Protein AF-A0A0L1LJY1-F1 (afdb_monomer_lite)

pLDDT: mean 81.83, std 19.92, range [27.83, 98.69]

Foldseek 3Di:
DDDDDDDDDDDDDDDDDPDDDDDDDDDDDDDDDDPDQDPDQDDPVQLVVLLVDPVSLVVLLVVLVVSLVVLVVSLVVLVVQLVVLVVQLVVLVVVLVVLVVVLVVLVVQLVVLVVQLVVLVVVLVVVVVVCVVCPVPPPLVVQCVVCVVVVPPVSVVVSVVVVVVNVVSVVSSVVSVVSSVVSVVVSVVSVVVSVVSVVSSVVSVVSSVVSVVSSVVSVVVSVVSVLVSLCSSCVSVVHHSVVSVVVVVVVVVVVVVVVVVVVVVVVVVVVVVVVVVVVVVVVVVVVVPDDDDDPPPDD

Radius of gyration: 39.42 Å; chains: 1; bounding box: 74×61×120 Å

Secondary structure (DSSP, 8-state):
-PPP-----------------------PPP---PPPP-S-PPPHHHHHHHTTSHHHHHHHHHHHHHHHHHHHHHHHHHHHHHHHHHHHHHHHHHHHHHHHHHHHHHHHHHHHHHHHHHHHHHHHHHHHHHHHHTTTTTHHHHHHHHHHHTT-HHHHHHHHHHHHHHHHHHHHHHHHHHHHHHHHHHHHHHHHHHHHHHHHHHHHHHHHHHHHHHHHHHHHHHHHHHHHHHHHHHHHHTS-HHHHHHHHHHHHHHHHHHHHHHHHHHHHHHHHHHHHHHHHHHHHHHHHTPPPP------

Sequence (299 aa):
MSPFVSKVRSPLAGGLLALILAGSAVLPPAMAGEPAPPSGYPSWEDVQQAKETEAGKATEIAKINELLTGLAAQAETLGGQAVTAAADYGVADAALQAVDARLLSLAAKTAAATADVDRHRKELGALAVQSYKTGGTNTGFFVALDALEHNNVQGLNVVRMVGDKTAALVERAASAAKVSESLREQEQAARTERERLTAEAATKLKSARDAQAGMARQIDDGQRHGTELTAQLASLKGTTAAVEGEYRQGVEAEAAYQAAQEAKRKAAEELARRQADDAARAAAAAAAARPAPVSYTHL

Structure (mmCIF, N/CA/C/O backbone):
data_AF-A0A0L1LJY1-F1
#
_entry.id   AF-A0A0L1LJY1-F1
#
loop_
_atom_site.group_PDB
_atom_site.id
_atom_site.type_symbol
_atom_site.label_atom_id
_atom_site.label_alt_id
_atom_site.label_comp_id
_atom_site.label_asym_id
_atom_site.label_entity_id
_atom_site.label_seq_id
_atom_site.pdbx_PDB_ins_code
_atom_site.Cartn_x
_atom_site.Cartn_y
_atom_site.Cartn_z
_atom_site.occupancy
_atom_site.B_iso_or_equiv
_atom_site.auth_seq_id
_atom_site.auth_comp_id
_atom_site.auth_asym_id
_atom_site.auth_atom_id
_atom_site.pdbx_PDB_model_num
ATOM 1 N N . MET A 1 1 ? -12.190 -19.626 -42.516 1.00 42.16 1 MET A N 1
ATOM 2 C CA . MET A 1 1 ? -11.101 -19.618 -41.517 1.00 42.16 1 MET A CA 1
ATOM 3 C C . MET A 1 1 ? -11.294 -18.374 -40.666 1.00 42.16 1 MET A C 1
ATOM 5 O O . MET A 1 1 ? -11.025 -17.279 -41.135 1.00 42.16 1 MET A O 1
ATOM 9 N N . SER A 1 2 ? -11.912 -18.535 -39.498 1.00 32.94 2 SER A N 1
ATOM 10 C CA . SER A 1 2 ? -12.356 -17.437 -38.626 1.00 32.94 2 SER A CA 1
ATOM 11 C C . SER A 1 2 ? -11.298 -17.142 -37.557 1.00 32.94 2 SER A C 1
ATOM 13 O O . SER A 1 2 ? -10.777 -18.103 -36.988 1.00 32.94 2 SER A O 1
ATOM 15 N N . PRO A 1 3 ? -10.987 -15.875 -37.227 1.00 49.19 3 PRO A N 1
ATOM 16 C CA . PRO A 1 3 ? -10.127 -15.571 -36.093 1.00 49.19 3 PRO A CA 1
ATOM 17 C C . PRO A 1 3 ? -10.937 -15.536 -34.788 1.00 49.19 3 PRO A C 1
ATOM 19 O O . PRO A 1 3 ? -11.929 -14.818 -34.656 1.00 49.19 3 PRO A O 1
ATOM 22 N N . PHE A 1 4 ? -10.495 -16.342 -33.824 1.00 36.41 4 PHE A N 1
ATOM 23 C CA . PHE A 1 4 ? -10.988 -16.390 -32.450 1.00 36.41 4 PHE A CA 1
ATOM 24 C C . PHE A 1 4 ? -10.599 -15.108 -31.696 1.00 36.41 4 PHE A C 1
ATOM 26 O O . PHE A 1 4 ? -9.422 -14.815 -31.499 1.00 36.41 4 PHE A O 1
ATOM 33 N N . VAL A 1 5 ? -11.604 -14.364 -31.239 1.00 36.66 5 VAL A N 1
ATOM 34 C CA . VAL A 1 5 ? -11.476 -13.287 -30.253 1.00 36.66 5 VAL A CA 1
ATOM 35 C C . VAL A 1 5 ? -11.494 -13.924 -28.863 1.00 36.66 5 VAL A C 1
ATOM 37 O O . VAL A 1 5 ? -12.524 -14.455 -28.451 1.00 36.66 5 VAL A O 1
ATOM 40 N N . SER A 1 6 ? -10.386 -13.860 -28.124 1.00 34.25 6 SER A N 1
ATOM 41 C CA . SER A 1 6 ? -10.363 -14.276 -26.717 1.00 34.25 6 SER A CA 1
ATOM 42 C C . SER A 1 6 ? -10.691 -13.076 -25.824 1.00 34.25 6 SER A C 1
ATOM 44 O O . SER A 1 6 ? -9.843 -12.232 -25.543 1.00 34.25 6 SER A O 1
ATOM 46 N N . LYS A 1 7 ? -11.964 -12.963 -25.425 1.00 34.16 7 LYS A N 1
ATOM 47 C CA . LYS A 1 7 ? -12.422 -12.073 -24.348 1.00 34.16 7 LYS A CA 1
ATOM 48 C C . LYS A 1 7 ? -12.252 -12.814 -23.023 1.00 34.16 7 LYS A C 1
ATOM 50 O O . LYS A 1 7 ? -13.038 -13.711 -22.735 1.00 34.16 7 LYS A O 1
ATOM 55 N N . VAL A 1 8 ? -11.293 -12.411 -22.194 1.00 39.12 8 VAL A N 1
ATOM 56 C CA . VAL A 1 8 ? -11.267 -12.835 -20.787 1.00 39.12 8 VAL A CA 1
ATOM 57 C C . VAL A 1 8 ? -12.156 -11.874 -20.001 1.00 39.12 8 VAL A C 1
ATOM 59 O O . VAL A 1 8 ? -11.810 -10.719 -19.772 1.00 39.12 8 VAL A O 1
ATOM 62 N N . ARG A 1 9 ? -13.351 -12.349 -19.646 1.00 33.44 9 ARG A N 1
ATOM 63 C CA . ARG A 1 9 ? -14.206 -11.765 -18.610 1.00 33.44 9 ARG A CA 1
ATOM 64 C C . ARG A 1 9 ? -14.006 -12.599 -17.349 1.00 33.44 9 ARG A C 1
ATOM 66 O O . ARG A 1 9 ? -14.362 -13.772 -17.369 1.00 33.44 9 ARG A O 1
ATOM 73 N N . SER A 1 10 ? -13.503 -12.002 -16.274 1.00 29.41 10 SER A N 1
ATOM 74 C CA . SER A 1 10 ? -13.542 -12.618 -14.942 1.00 29.41 10 SER A CA 1
ATOM 75 C C . SER A 1 10 ? -14.590 -11.904 -14.085 1.00 29.41 10 SER A C 1
ATOM 77 O O . SER A 1 10 ? -14.472 -10.693 -13.891 1.00 29.41 10 SER A O 1
ATOM 79 N N . PRO A 1 11 ? -15.633 -12.604 -13.605 1.00 35.00 11 PRO A N 1
ATOM 80 C CA . PRO A 1 11 ? -16.589 -12.072 -12.644 1.00 35.00 11 PRO A CA 1
ATOM 81 C C . PRO A 1 11 ? -16.176 -12.381 -11.191 1.00 35.00 11 PRO A C 1
ATOM 83 O O . PRO A 1 11 ? -15.603 -13.430 -10.930 1.00 35.00 11 PRO A O 1
ATOM 86 N N . LEU A 1 12 ? -16.557 -11.471 -10.284 1.00 33.75 12 LEU A N 1
ATOM 87 C CA . LEU A 1 12 ? -16.975 -11.680 -8.883 1.00 33.75 12 LEU A CA 1
ATOM 88 C C . LEU A 1 12 ? -16.077 -12.500 -7.933 1.00 33.75 12 LEU A C 1
ATOM 90 O O . LEU A 1 12 ? -15.955 -13.707 -8.081 1.00 33.75 12 LEU A O 1
ATOM 94 N N . ALA A 1 13 ? -15.649 -11.871 -6.832 1.00 30.38 13 ALA A N 1
ATOM 95 C CA . ALA A 1 13 ? -15.942 -12.327 -5.463 1.00 30.38 13 ALA A CA 1
ATOM 96 C C . ALA A 1 13 ? -15.302 -11.370 -4.444 1.00 30.38 13 ALA A C 1
ATOM 98 O O . ALA A 1 13 ? -14.091 -11.158 -4.451 1.00 30.38 13 ALA A O 1
ATOM 99 N N . GLY A 1 14 ? -16.127 -10.806 -3.559 1.00 38.81 14 GLY A N 1
ATOM 100 C CA . GLY A 1 14 ? -15.656 -10.209 -2.315 1.00 38.81 14 GLY A CA 1
ATOM 101 C C . GLY A 1 14 ? -15.037 -11.299 -1.445 1.00 38.81 14 GLY A C 1
ATOM 102 O O . GLY A 1 14 ? -15.673 -12.317 -1.182 1.00 38.81 14 GLY A O 1
ATOM 103 N N . GLY A 1 15 ? -13.788 -11.097 -1.040 1.00 27.83 15 GLY A N 1
ATOM 104 C CA . GLY A 1 15 ? -13.062 -11.995 -0.154 1.00 27.83 15 GLY A CA 1
ATOM 105 C C . GLY A 1 15 ? -12.670 -11.252 1.112 1.00 27.83 15 GLY A C 1
ATOM 106 O O . GLY A 1 15 ? -11.820 -10.368 1.068 1.00 27.83 15 GLY A O 1
ATOM 107 N N . LEU A 1 16 ? -13.298 -11.626 2.228 1.00 35.72 16 LEU A N 1
ATOM 108 C CA . LEU A 1 16 ? -12.779 -11.414 3.577 1.00 35.72 16 LEU A CA 1
ATOM 109 C C . LEU A 1 16 ? -11.334 -11.925 3.628 1.00 35.72 16 LEU A C 1
ATOM 111 O O . LEU A 1 16 ? -11.098 -13.125 3.486 1.00 35.72 16 LEU A O 1
ATOM 115 N N . LEU A 1 17 ? -10.369 -11.025 3.816 1.00 31.95 17 LEU A N 1
ATOM 116 C CA . LEU A 1 17 ? -8.975 -11.409 3.999 1.00 31.95 17 LEU A CA 1
ATOM 117 C C . LEU A 1 17 ? -8.762 -11.823 5.462 1.00 31.95 17 LEU A C 1
ATOM 119 O O . LEU A 1 17 ? -8.486 -11.000 6.332 1.00 31.95 17 LEU A O 1
ATOM 123 N N . ALA A 1 18 ? -8.908 -13.119 5.730 1.00 36.25 18 ALA A N 1
ATOM 124 C CA . ALA A 1 18 ? -8.371 -13.746 6.931 1.00 36.25 18 ALA A CA 1
ATOM 125 C C . ALA A 1 18 ? -6.854 -13.920 6.747 1.00 36.25 18 ALA A C 1
ATOM 127 O O . ALA A 1 18 ? -6.405 -14.778 5.987 1.00 36.25 18 ALA A O 1
ATOM 128 N N . LEU A 1 19 ? -6.057 -13.082 7.412 1.00 32.97 19 LEU A N 1
ATOM 129 C CA . LEU A 1 19 ? -4.599 -13.208 7.442 1.00 32.97 19 LEU A CA 1
ATOM 130 C C . LEU A 1 19 ? -4.190 -14.152 8.577 1.00 32.97 19 LEU A C 1
ATOM 132 O O . LEU A 1 19 ? -4.311 -13.833 9.758 1.00 32.97 19 LEU A O 1
ATOM 136 N N . ILE A 1 20 ? -3.723 -15.335 8.177 1.00 34.34 20 ILE A N 1
ATOM 137 C CA . ILE A 1 20 ? -3.151 -16.368 9.042 1.00 34.34 20 ILE A CA 1
ATOM 138 C C . ILE A 1 20 ? -1.794 -15.891 9.579 1.00 34.34 20 ILE A C 1
ATOM 140 O O 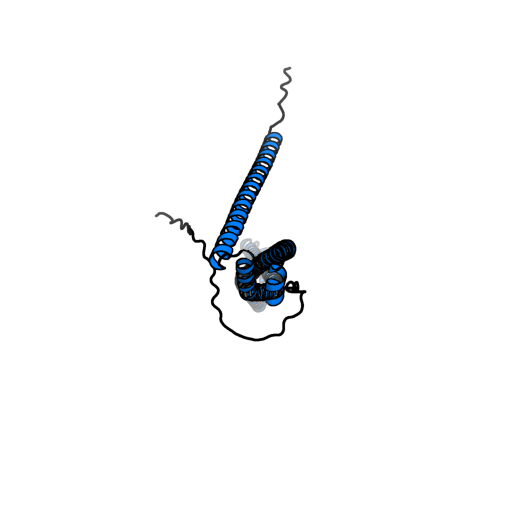. ILE A 1 20 ? -0.933 -15.421 8.836 1.00 34.34 20 ILE A O 1
ATOM 144 N N . LEU A 1 21 ? -1.638 -16.038 10.893 1.00 36.44 21 LEU A N 1
ATOM 145 C CA . LEU A 1 21 ? -0.478 -15.691 11.708 1.00 36.44 21 LEU A CA 1
ATOM 146 C C . LEU A 1 21 ? 0.704 -16.647 11.449 1.00 36.44 21 LEU A C 1
ATOM 148 O O . LEU A 1 21 ? 0.545 -17.861 11.564 1.00 36.44 21 LEU A O 1
ATOM 152 N N . ALA A 1 22 ? 1.906 -16.115 11.214 1.00 29.66 22 ALA A N 1
ATOM 153 C CA . ALA A 1 22 ? 3.158 -16.836 11.456 1.00 29.66 22 ALA A CA 1
ATOM 154 C C . ALA A 1 22 ? 4.312 -15.856 11.727 1.00 29.66 22 ALA A C 1
ATOM 156 O O . ALA A 1 22 ? 4.623 -15.013 10.889 1.00 29.66 22 ALA A O 1
ATOM 157 N N . GLY A 1 23 ? 4.974 -16.014 12.879 1.00 29.95 23 GLY A N 1
ATOM 158 C CA . GLY A 1 23 ? 6.307 -15.459 13.138 1.00 29.95 23 GLY A CA 1
ATOM 159 C C . GLY A 1 23 ? 6.375 -14.406 14.241 1.00 29.95 23 GLY A C 1
ATOM 160 O O . GLY A 1 23 ? 6.377 -13.208 13.974 1.00 29.95 23 GLY A O 1
ATOM 161 N N . SER A 1 24 ? 6.502 -14.866 15.485 1.00 38.69 24 SER A N 1
ATOM 162 C CA . SER A 1 24 ? 6.840 -14.052 16.651 1.00 38.69 24 SER A CA 1
ATOM 163 C C . SER A 1 24 ? 8.293 -13.573 16.568 1.00 38.69 24 SER A C 1
ATOM 165 O O . SER A 1 24 ? 9.220 -14.371 16.687 1.00 38.69 24 SER A O 1
ATOM 167 N N . ALA A 1 25 ? 8.498 -12.266 16.424 1.00 31.09 25 ALA A N 1
ATOM 168 C CA . ALA A 1 25 ? 9.748 -11.606 16.782 1.00 31.09 25 ALA A CA 1
ATOM 169 C C . ALA A 1 25 ? 9.399 -10.346 17.577 1.00 31.09 25 ALA A C 1
ATOM 171 O O . ALA A 1 25 ? 8.814 -9.400 17.053 1.00 31.09 25 ALA A O 1
ATOM 172 N N . VAL A 1 26 ? 9.706 -10.381 18.873 1.00 43.50 26 VAL A N 1
ATOM 173 C CA . VAL A 1 26 ? 9.503 -9.269 19.801 1.00 43.50 26 VAL A CA 1
ATOM 174 C C . VAL A 1 26 ? 10.535 -8.191 19.471 1.00 43.50 26 VAL A C 1
ATOM 176 O O . VAL A 1 26 ? 11.723 -8.365 19.728 1.00 43.50 26 VAL A O 1
ATOM 179 N N . LEU A 1 27 ? 10.084 -7.086 18.881 1.00 36.16 27 LEU A N 1
ATOM 180 C CA . LEU A 1 27 ? 10.848 -5.846 18.738 1.00 36.16 27 LEU A CA 1
ATOM 181 C C . LEU A 1 27 ? 10.137 -4.749 19.548 1.00 36.16 27 LEU A C 1
ATOM 183 O O . LEU A 1 27 ? 8.904 -4.717 19.558 1.00 36.16 27 LEU A O 1
ATOM 187 N N . PRO A 1 28 ? 10.876 -3.869 20.247 1.00 36.12 28 PRO A N 1
ATOM 188 C CA . PRO A 1 28 ? 10.272 -2.840 21.088 1.00 36.12 28 PRO A CA 1
ATOM 189 C C . PRO A 1 28 ? 9.534 -1.791 20.231 1.00 36.12 28 PRO A C 1
ATOM 191 O O . PRO A 1 28 ? 10.045 -1.408 19.174 1.00 36.12 28 PRO A O 1
ATOM 194 N N . PRO A 1 29 ? 8.349 -1.308 20.653 1.00 43.50 29 PRO A N 1
ATOM 195 C CA . PRO A 1 29 ? 7.596 -0.320 19.890 1.00 43.50 29 PRO A CA 1
ATOM 196 C C . PRO A 1 29 ? 8.300 1.043 19.899 1.00 43.50 29 PRO A C 1
ATOM 198 O O . PRO A 1 29 ? 8.595 1.612 20.950 1.00 43.50 29 PRO A O 1
ATOM 201 N N . ALA A 1 30 ? 8.549 1.572 18.699 1.00 37.06 30 ALA A N 1
ATOM 202 C CA . ALA A 1 30 ? 8.895 2.970 18.493 1.00 37.06 30 ALA A CA 1
ATOM 203 C C . ALA A 1 30 ? 7.642 3.824 18.726 1.00 37.06 30 ALA A C 1
ATOM 205 O O . ALA A 1 30 ? 6.597 3.591 18.123 1.00 37.06 30 ALA A O 1
ATOM 206 N N . MET A 1 31 ? 7.779 4.788 19.628 1.00 39.38 31 MET A N 1
ATOM 207 C CA . MET A 1 31 ? 6.735 5.677 20.118 1.00 39.38 31 MET A CA 1
ATOM 208 C C . MET A 1 31 ? 6.167 6.554 18.989 1.00 39.38 31 MET A C 1
ATOM 210 O O . MET A 1 31 ? 6.803 7.511 18.552 1.00 39.38 31 MET A O 1
ATOM 214 N N . ALA A 1 32 ? 4.947 6.255 18.556 1.00 41.00 32 ALA A N 1
ATOM 215 C CA . ALA A 1 32 ? 3.983 7.253 18.112 1.00 41.00 32 ALA A CA 1
ATOM 216 C C . ALA A 1 32 ? 2.890 7.242 19.183 1.00 41.00 32 ALA A C 1
ATOM 218 O O . ALA A 1 32 ? 2.469 6.157 19.570 1.00 41.00 32 ALA A O 1
ATOM 219 N N . GLY A 1 33 ? 2.527 8.409 19.723 1.00 43.12 33 GLY A N 1
ATOM 220 C CA . GLY A 1 33 ? 1.677 8.525 20.910 1.00 43.12 33 GLY A CA 1
ATOM 221 C C . GLY A 1 33 ? 0.403 7.688 20.807 1.00 43.12 33 GLY A C 1
ATOM 222 O O . GLY A 1 33 ? -0.555 8.106 20.162 1.00 43.12 33 GLY A O 1
ATOM 223 N N . GLU A 1 34 ? 0.414 6.519 21.452 1.00 39.25 34 GLU A N 1
ATOM 224 C CA . GLU A 1 34 ? -0.787 5.759 21.778 1.00 39.25 34 GLU A CA 1
ATOM 225 C C . GLU A 1 34 ? -1.661 6.698 22.623 1.00 39.25 34 GLU A C 1
ATOM 227 O O . GLU A 1 34 ? -1.172 7.235 23.627 1.00 39.25 34 GLU A O 1
ATOM 232 N N . PRO A 1 35 ? -2.922 6.968 22.241 1.00 41.44 35 PRO A N 1
ATOM 233 C CA . PRO A 1 35 ? -3.852 7.554 23.189 1.00 41.44 35 PRO A CA 1
ATOM 234 C C . PRO A 1 35 ? -3.900 6.604 24.387 1.00 41.44 35 PRO A C 1
ATOM 236 O O . PRO A 1 35 ? -4.213 5.425 24.238 1.00 41.44 35 PRO A O 1
ATOM 239 N N . ALA A 1 36 ? -3.488 7.096 25.556 1.00 41.16 36 ALA A N 1
ATOM 240 C CA . ALA A 1 36 ? -3.461 6.285 26.762 1.00 41.16 36 ALA A CA 1
ATOM 241 C C . ALA A 1 36 ? -4.872 5.726 27.032 1.00 41.16 36 ALA A C 1
ATOM 243 O O . ALA A 1 36 ? -5.850 6.459 26.831 1.00 41.16 36 ALA A O 1
ATOM 244 N N . PRO A 1 37 ? -5.003 4.464 27.487 1.00 46.00 37 PRO A N 1
ATOM 245 C CA . PRO A 1 37 ? -6.295 3.934 27.901 1.00 46.00 37 PRO A CA 1
ATOM 246 C C . PRO A 1 37 ? -6.913 4.882 28.940 1.00 46.00 37 PRO A C 1
ATOM 248 O O . PRO A 1 37 ? -6.167 5.476 29.728 1.00 46.00 37 PRO A O 1
ATOM 251 N N . PRO A 1 38 ? -8.246 5.060 28.954 1.00 50.38 38 PRO A N 1
ATOM 252 C CA . PRO A 1 38 ? -8.883 5.945 29.917 1.00 50.38 38 PRO A CA 1
ATOM 253 C C . PRO A 1 38 ? -8.532 5.457 31.326 1.00 50.38 38 PRO A C 1
ATOM 255 O O . PRO A 1 38 ? -8.903 4.361 31.738 1.00 50.38 38 PRO A O 1
ATOM 258 N N . SER A 1 39 ? -7.745 6.242 32.057 1.00 58.88 39 SER A N 1
ATOM 259 C CA . SER A 1 39 ? -7.503 6.005 33.473 1.00 58.88 39 SER A CA 1
ATOM 260 C C . SER A 1 39 ? -8.770 6.374 34.251 1.00 58.88 39 SER A C 1
ATOM 262 O O . SER A 1 39 ? -9.484 7.305 33.886 1.00 58.88 39 SER A O 1
ATOM 264 N N . GLY A 1 40 ? -9.079 5.625 35.315 1.00 72.69 40 GLY A N 1
ATOM 265 C CA . GLY A 1 40 ? -10.258 5.891 36.151 1.00 72.69 40 GLY A CA 1
ATOM 266 C C . GLY A 1 40 ? -11.421 4.905 36.014 1.00 72.69 40 GLY A C 1
ATOM 267 O O . GLY A 1 40 ? -12.544 5.266 36.375 1.00 72.69 40 GLY A O 1
ATOM 268 N N . TYR A 1 41 ? -11.173 3.675 35.546 1.00 83.88 41 TYR A N 1
ATOM 269 C CA . TYR A 1 41 ? -12.137 2.579 35.681 1.00 83.88 41 TYR A CA 1
ATOM 270 C C . TYR A 1 41 ? -12.563 2.418 37.148 1.00 83.88 41 TYR A C 1
ATOM 272 O O . TYR A 1 41 ? -11.688 2.354 38.015 1.00 83.88 41 TYR A O 1
ATOM 280 N N . PRO A 1 42 ? -13.871 2.372 37.440 1.00 87.88 42 PRO A N 1
ATOM 281 C CA . PRO A 1 42 ? -14.340 2.133 38.794 1.00 87.88 42 PRO A CA 1
ATOM 282 C C . PRO A 1 42 ? -14.001 0.720 39.263 1.00 87.88 42 PRO A C 1
ATOM 284 O O . PRO A 1 42 ? -14.061 -0.258 38.510 1.00 87.88 42 PRO A O 1
ATOM 287 N N . SER A 1 43 ? -13.632 0.627 40.535 1.00 91.62 43 SER A N 1
ATOM 288 C CA . SER A 1 43 ? -13.494 -0.639 41.238 1.00 91.62 43 SER A CA 1
ATOM 289 C C . SER A 1 43 ? -14.861 -1.162 41.686 1.00 91.62 43 SER A C 1
ATOM 291 O O . SER A 1 43 ? -15.847 -0.427 41.755 1.00 91.62 43 SER A O 1
ATOM 293 N N . TRP A 1 44 ? -14.923 -2.439 42.066 1.00 90.94 44 TRP A N 1
ATOM 294 C CA . TRP A 1 44 ? -16.126 -2.992 42.695 1.00 90.94 44 TRP A CA 1
ATOM 295 C C . TRP A 1 44 ? -16.506 -2.274 43.991 1.00 90.94 44 TRP A C 1
ATOM 297 O O . TRP A 1 44 ? -17.689 -2.193 44.308 1.00 90.94 44 TRP A O 1
ATOM 307 N N . GLU A 1 45 ? -15.532 -1.746 44.731 1.00 90.75 45 GLU A N 1
ATOM 308 C CA . GLU A 1 45 ? -15.803 -0.979 45.945 1.00 90.75 45 GLU A CA 1
ATOM 309 C C . GLU A 1 45 ? -16.464 0.364 45.612 1.00 90.75 45 GLU A C 1
ATOM 311 O O . GLU A 1 45 ? -17.494 0.685 46.205 1.00 90.75 45 GLU A O 1
ATOM 316 N N . ASP A 1 46 ? -15.983 1.062 44.576 1.00 88.31 46 ASP A N 1
ATOM 317 C CA . ASP A 1 46 ? -16.616 2.290 44.068 1.00 88.31 46 ASP A CA 1
ATOM 318 C C . ASP A 1 46 ? -18.065 2.026 43.629 1.00 88.31 46 ASP A C 1
ATOM 320 O O . ASP A 1 46 ? -18.979 2.772 43.979 1.00 88.31 46 ASP A O 1
ATOM 324 N N . VAL A 1 47 ? -18.301 0.918 42.917 1.00 92.88 47 VAL A N 1
ATOM 325 C CA . VAL A 1 47 ? -19.640 0.507 42.464 1.00 92.88 47 VAL A CA 1
ATOM 326 C C . VAL A 1 47 ? -20.572 0.241 43.644 1.00 92.88 47 VAL A C 1
ATOM 328 O O . VAL A 1 47 ? -21.736 0.643 43.624 1.00 92.88 47 VAL A O 1
ATOM 331 N N . GLN A 1 48 ? -20.086 -0.436 44.681 1.00 90.75 48 GLN A N 1
ATOM 332 C CA . GLN A 1 48 ? -20.892 -0.744 45.859 1.00 90.75 48 GLN A CA 1
ATOM 333 C C . GLN A 1 48 ? -21.193 0.510 46.683 1.00 90.75 48 GLN A C 1
ATOM 335 O O . GLN A 1 48 ? -22.338 0.679 47.098 1.00 90.75 48 GLN A O 1
ATOM 340 N N . GLN A 1 49 ? -20.225 1.414 46.838 1.00 91.06 49 GLN A N 1
ATOM 341 C CA . GLN A 1 49 ? -20.434 2.702 47.497 1.00 91.06 49 GLN A CA 1
ATOM 342 C C . GLN A 1 49 ? -21.418 3.584 46.713 1.00 91.06 49 GLN A C 1
ATOM 344 O O . GLN A 1 49 ? -22.325 4.185 47.288 1.00 91.06 49 GLN A O 1
ATOM 349 N N . ALA A 1 50 ? -21.307 3.620 45.383 1.00 91.62 50 ALA A N 1
ATOM 350 C CA . ALA A 1 50 ? -22.225 4.367 44.530 1.00 91.62 50 ALA A CA 1
ATOM 351 C C . ALA A 1 50 ? -23.680 3.891 44.684 1.00 91.62 50 ALA A C 1
ATOM 353 O O . ALA A 1 50 ? -24.599 4.710 44.644 1.00 91.62 50 ALA A O 1
ATOM 354 N N . LYS A 1 51 ? -23.908 2.591 44.923 1.00 91.56 51 LYS A N 1
ATOM 355 C CA . LYS A 1 51 ? -25.251 2.011 45.127 1.00 91.56 51 LYS A CA 1
ATOM 356 C C . LYS A 1 51 ? -25.947 2.472 46.403 1.00 91.56 51 LYS A C 1
ATOM 358 O O . LYS A 1 51 ? -27.164 2.318 46.490 1.00 91.56 51 LYS A O 1
ATOM 363 N N . GLU A 1 52 ? -25.227 3.036 47.369 1.00 93.94 52 GLU A N 1
ATOM 364 C CA . GLU A 1 52 ? -25.815 3.499 48.632 1.00 93.94 52 GLU A CA 1
ATOM 365 C C . GLU A 1 52 ? -26.737 4.714 48.449 1.00 93.94 52 GLU A C 1
ATOM 367 O O . GLU A 1 52 ? -27.579 4.990 49.304 1.00 93.94 52 GLU A O 1
ATOM 372 N N . THR A 1 53 ? -26.616 5.438 47.329 1.00 94.38 53 THR A N 1
ATOM 373 C CA . THR A 1 53 ? -27.447 6.611 47.034 1.00 94.38 53 THR A CA 1
ATOM 374 C C . THR A 1 53 ? -27.921 6.620 45.583 1.00 94.38 53 THR A C 1
ATOM 376 O O . THR A 1 53 ? -27.203 6.222 44.669 1.00 94.38 53 THR A O 1
ATOM 379 N N . GLU A 1 54 ? -29.123 7.144 45.335 1.00 93.06 54 GLU A N 1
ATOM 380 C CA . GLU A 1 54 ? -29.644 7.287 43.965 1.00 93.06 54 GLU A CA 1
ATOM 381 C C . GLU A 1 54 ? -28.756 8.195 43.096 1.00 93.06 54 GLU A C 1
ATOM 383 O O . GLU A 1 54 ? -28.509 7.894 41.929 1.00 93.06 54 GLU A O 1
ATOM 388 N N . ALA A 1 55 ? -28.221 9.277 43.675 1.00 94.12 55 ALA A N 1
ATOM 389 C CA . ALA A 1 55 ? -27.332 10.202 42.974 1.00 94.12 55 ALA A CA 1
ATOM 390 C C . ALA A 1 55 ? -25.967 9.570 42.640 1.00 94.12 55 ALA A C 1
ATOM 392 O O . ALA A 1 55 ? -25.471 9.743 41.523 1.00 94.12 55 ALA A O 1
ATOM 393 N N . GLY A 1 56 ? -25.378 8.808 43.571 1.00 92.00 56 GLY A N 1
ATOM 394 C CA . GLY A 1 56 ? -24.130 8.076 43.344 1.00 92.00 56 GLY A CA 1
ATOM 395 C C . GLY A 1 56 ? -24.294 7.025 42.250 1.00 92.00 56 GLY A C 1
ATOM 396 O O . GLY A 1 56 ? -23.533 7.012 41.287 1.00 92.00 56 GLY A O 1
ATOM 397 N N . LYS A 1 57 ? -25.367 6.230 42.326 1.00 95.12 57 LYS A N 1
ATOM 398 C CA . LYS A 1 57 ? -25.712 5.213 41.328 1.00 95.12 57 LYS A CA 1
ATOM 399 C C . LYS A 1 57 ? -25.862 5.817 39.931 1.00 95.12 57 LYS A C 1
ATOM 401 O O . LYS A 1 57 ? -25.299 5.291 38.977 1.00 95.12 57 LYS A O 1
ATOM 406 N N . ALA A 1 58 ? -26.590 6.929 39.802 1.00 93.62 58 ALA A N 1
ATOM 407 C CA . ALA A 1 58 ? -26.755 7.621 38.524 1.00 93.62 58 ALA A CA 1
ATOM 408 C C . ALA A 1 58 ? -25.418 8.142 37.962 1.00 93.62 58 ALA A C 1
ATOM 410 O O . ALA A 1 58 ? -25.163 8.011 36.764 1.00 93.62 58 ALA A O 1
ATOM 411 N N . THR A 1 59 ? -24.558 8.684 38.829 1.00 93.38 59 THR A N 1
ATOM 412 C CA . THR A 1 59 ? -23.226 9.184 38.456 1.00 93.38 59 THR A CA 1
ATOM 413 C C . THR A 1 59 ? -22.330 8.055 37.947 1.00 93.38 59 THR A C 1
ATOM 415 O O . THR A 1 59 ? -21.722 8.179 36.885 1.00 93.38 59 THR A O 1
ATOM 418 N N . GLU A 1 60 ? -22.300 6.925 38.653 1.00 92.25 60 GLU A N 1
ATOM 419 C CA . GLU A 1 60 ? -21.456 5.786 38.286 1.00 92.25 60 GLU A CA 1
ATOM 420 C C . GLU A 1 60 ? -21.935 5.108 36.995 1.00 92.25 60 GLU A C 1
ATOM 422 O O . GLU A 1 60 ? -21.135 4.779 36.122 1.00 92.25 60 GLU A O 1
ATOM 427 N N . ILE A 1 61 ? -23.256 4.989 36.802 1.00 94.75 61 ILE A N 1
ATOM 428 C CA . ILE A 1 61 ? -23.841 4.512 35.538 1.00 94.75 61 ILE A CA 1
ATOM 429 C C . ILE A 1 61 ? -23.411 5.402 34.365 1.00 94.75 61 ILE A C 1
ATOM 431 O O . ILE A 1 61 ? -23.051 4.885 33.305 1.00 94.75 61 ILE A O 1
ATOM 435 N N . ALA A 1 62 ? -23.458 6.729 34.526 1.00 93.50 62 ALA A N 1
ATOM 436 C CA . ALA A 1 62 ? -23.052 7.661 33.476 1.00 93.50 62 ALA A CA 1
ATOM 437 C C . ALA A 1 62 ? -21.567 7.486 33.122 1.00 93.50 62 ALA A C 1
ATOM 439 O O . ALA A 1 62 ? -21.234 7.334 31.946 1.00 93.50 62 ALA A O 1
ATOM 440 N N . LYS A 1 63 ? -20.704 7.405 34.140 1.00 93.12 63 LYS A N 1
ATOM 441 C CA . LYS A 1 63 ? -19.262 7.189 33.980 1.00 93.12 63 LYS A CA 1
ATOM 442 C C . LYS A 1 63 ? -18.945 5.870 33.270 1.00 93.12 63 LYS A C 1
ATOM 444 O O . LYS A 1 63 ? -18.155 5.851 32.331 1.00 93.12 63 LYS A O 1
ATOM 449 N N . ILE A 1 64 ? -19.580 4.767 33.668 1.00 93.81 64 ILE A N 1
ATOM 450 C CA . ILE A 1 64 ? -19.378 3.456 33.032 1.00 93.81 64 ILE A CA 1
ATOM 451 C C . ILE A 1 64 ? -19.819 3.474 31.562 1.00 93.81 64 ILE A C 1
ATOM 453 O O . ILE A 1 64 ? -19.100 2.963 30.704 1.00 93.81 64 ILE A O 1
ATOM 457 N N . ASN A 1 65 ? -20.967 4.081 31.244 1.00 92.25 65 ASN A N 1
ATOM 458 C CA . ASN A 1 65 ? -21.419 4.205 29.854 1.00 92.25 65 ASN A CA 1
ATOM 459 C C . ASN A 1 65 ? -20.453 5.047 29.005 1.00 92.25 65 ASN A C 1
ATOM 461 O O . ASN A 1 65 ? -20.208 4.706 27.847 1.00 92.25 65 ASN A O 1
AT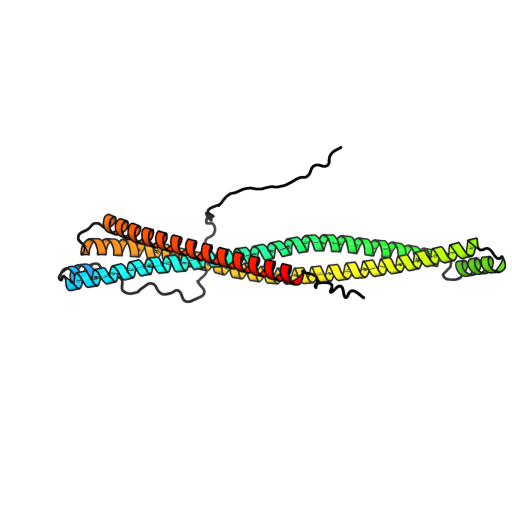OM 465 N N . GLU A 1 66 ? -19.884 6.115 29.568 1.00 92.25 66 GLU A N 1
ATOM 466 C CA . GLU A 1 66 ? -18.860 6.926 28.903 1.00 92.25 66 GLU A CA 1
ATOM 467 C C . GLU A 1 66 ? -17.593 6.107 28.626 1.00 92.25 66 GLU A C 1
ATOM 469 O O . GLU A 1 66 ? -17.108 6.094 27.496 1.00 92.25 66 GLU A O 1
ATOM 474 N N . LEU A 1 67 ? -17.108 5.342 29.611 1.00 92.69 67 LEU A N 1
ATOM 475 C CA . LEU A 1 67 ? -15.951 4.456 29.446 1.00 92.69 67 LEU A CA 1
ATOM 476 C C . LEU A 1 67 ? -16.191 3.388 28.369 1.00 92.69 67 LEU A C 1
ATOM 478 O O . LEU A 1 67 ? -15.329 3.165 27.519 1.00 92.69 67 LEU A O 1
ATOM 482 N N . LEU A 1 68 ? -17.369 2.758 28.362 1.00 90.81 68 LEU A N 1
ATOM 483 C CA . LEU A 1 68 ? -17.749 1.767 27.350 1.00 90.81 68 LEU A CA 1
ATOM 484 C C . LEU A 1 68 ? -17.826 2.377 25.943 1.00 90.81 68 LEU A C 1
ATOM 486 O O . LEU A 1 68 ? -17.319 1.788 24.989 1.00 90.81 68 LEU A O 1
ATOM 490 N N . THR A 1 69 ? -18.404 3.575 25.823 1.00 89.31 69 THR A N 1
ATOM 491 C CA . THR A 1 69 ? -18.457 4.323 24.557 1.00 89.31 69 THR A CA 1
ATOM 492 C C . THR A 1 69 ? -17.051 4.698 24.086 1.00 89.31 69 THR A C 1
ATOM 494 O O . THR A 1 69 ? -16.730 4.550 22.907 1.00 89.31 69 THR A O 1
ATOM 497 N N . GLY A 1 70 ? -16.180 5.125 25.005 1.00 89.25 70 GLY A N 1
ATOM 498 C CA . GLY A 1 70 ? -14.781 5.437 24.722 1.00 89.25 70 GLY A CA 1
ATOM 499 C C . GLY A 1 70 ? -13.993 4.227 24.217 1.00 89.25 70 GLY A C 1
ATOM 500 O O . GLY A 1 70 ? -13.263 4.345 23.234 1.00 89.25 70 GLY A O 1
ATOM 501 N N . LEU A 1 71 ? -14.184 3.050 24.826 1.00 90.25 71 LEU A N 1
ATOM 502 C CA . LEU A 1 71 ? -13.566 1.799 24.370 1.00 90.25 71 LEU A CA 1
ATOM 503 C C . LEU A 1 71 ? -13.990 1.438 22.939 1.00 90.25 71 LEU A C 1
ATOM 505 O O . LEU A 1 71 ? -13.132 1.094 22.121 1.00 90.25 71 LEU A O 1
ATOM 509 N N . ALA A 1 72 ? -15.285 1.556 22.624 1.00 87.38 72 ALA A N 1
ATOM 510 C CA . ALA A 1 72 ? -15.810 1.299 21.284 1.00 87.38 72 ALA A CA 1
ATOM 511 C C . ALA A 1 72 ? -15.254 2.292 20.247 1.00 87.38 72 ALA A C 1
ATOM 513 O O . ALA A 1 72 ? -14.757 1.877 19.200 1.00 87.38 72 ALA A O 1
ATOM 514 N N . ALA A 1 73 ? -15.243 3.591 20.564 1.00 88.06 73 ALA A N 1
ATOM 515 C CA . ALA A 1 73 ? -14.713 4.632 19.681 1.00 88.06 73 ALA A CA 1
ATOM 516 C C . ALA A 1 73 ? -13.204 4.476 19.417 1.00 88.06 73 ALA A C 1
ATOM 518 O O . ALA A 1 73 ? -12.727 4.700 18.300 1.00 88.06 73 ALA A O 1
ATOM 519 N N . GLN A 1 74 ? -12.434 4.060 20.426 1.00 88.75 74 GLN A N 1
ATOM 520 C CA . GLN A 1 74 ? -11.012 3.749 20.263 1.00 88.75 74 GLN A CA 1
ATOM 521 C C . GLN A 1 74 ? -10.797 2.523 19.367 1.00 88.75 74 GLN A C 1
ATOM 523 O O . GLN A 1 74 ? -9.919 2.551 18.504 1.00 88.75 74 GLN A O 1
ATOM 528 N N . ALA A 1 75 ? -11.610 1.471 19.526 1.00 89.56 75 ALA A N 1
ATOM 529 C CA . ALA A 1 75 ? -11.552 0.291 18.665 1.00 89.56 75 ALA A CA 1
ATOM 530 C C . ALA A 1 75 ? -11.894 0.633 17.205 1.00 89.56 75 ALA A C 1
ATOM 532 O O . ALA A 1 75 ? -11.180 0.208 16.298 1.00 89.56 75 ALA A O 1
ATOM 533 N N . GLU A 1 76 ? -12.923 1.452 16.974 1.00 88.31 76 GLU A N 1
ATOM 534 C CA . GLU A 1 76 ? -13.275 1.947 15.639 1.00 88.31 76 GLU A CA 1
ATOM 535 C C . GLU A 1 76 ? -12.144 2.788 15.032 1.00 88.31 76 GLU A C 1
ATOM 537 O O . GLU A 1 76 ? -11.744 2.563 13.889 1.00 88.31 76 GLU A O 1
ATOM 542 N N . THR A 1 77 ? -11.565 3.705 15.813 1.00 89.81 77 THR A N 1
ATOM 543 C CA . THR A 1 77 ? -10.455 4.562 15.370 1.00 89.81 77 THR A CA 1
ATOM 544 C C . THR A 1 77 ? -9.239 3.734 14.958 1.00 89.81 77 THR A C 1
ATOM 546 O O . THR A 1 77 ? -8.711 3.913 13.859 1.00 89.81 77 THR A O 1
ATOM 549 N N . LEU A 1 78 ? -8.799 2.803 15.808 1.00 92.56 78 LEU A N 1
ATOM 550 C CA . LEU A 1 78 ? -7.646 1.948 15.517 1.00 92.56 78 LEU A CA 1
ATOM 551 C C . LEU A 1 78 ? -7.935 0.963 14.379 1.00 92.56 78 LEU A C 1
ATOM 553 O O . LEU A 1 78 ? -7.061 0.719 13.548 1.00 92.56 78 LEU A O 1
ATOM 557 N N . GLY A 1 79 ? -9.166 0.453 14.283 1.00 91.06 79 GLY A N 1
ATOM 558 C CA . GLY A 1 79 ? -9.611 -0.353 13.148 1.00 91.06 79 GLY A CA 1
ATOM 559 C C . GLY A 1 79 ? -9.533 0.421 11.831 1.00 91.06 79 GLY A C 1
ATOM 560 O O . GLY A 1 79 ? -8.957 -0.063 10.855 1.00 91.06 79 GLY A O 1
ATOM 561 N N . GLY A 1 80 ? -10.026 1.661 11.810 1.00 91.19 80 GLY A N 1
ATOM 562 C CA . GLY A 1 80 ? -9.933 2.554 10.653 1.00 91.19 80 GLY A CA 1
ATOM 563 C C . GLY A 1 80 ? -8.490 2.896 10.268 1.00 91.19 80 GLY A C 1
ATOM 564 O O . GLY A 1 80 ? -8.148 2.897 9.081 1.00 91.19 80 GLY A O 1
ATOM 565 N N . GLN A 1 81 ? -7.614 3.121 11.252 1.00 92.25 81 GLN A N 1
ATOM 566 C CA . GLN A 1 81 ? -6.180 3.324 11.021 1.00 92.25 81 GLN A CA 1
ATOM 567 C C . GLN A 1 81 ? -5.515 2.080 10.422 1.00 92.25 81 GLN A C 1
ATOM 569 O O . GLN A 1 81 ? -4.746 2.206 9.470 1.00 92.25 81 GLN A O 1
ATOM 574 N N . ALA A 1 82 ? -5.839 0.883 10.919 1.00 93.81 82 ALA A N 1
ATOM 575 C CA . ALA A 1 82 ? -5.314 -0.371 10.385 1.00 93.81 82 ALA A CA 1
ATOM 576 C C . ALA A 1 82 ? -5.759 -0.608 8.933 1.00 93.81 82 ALA A C 1
ATOM 578 O O . ALA A 1 82 ? -4.928 -0.936 8.085 1.00 93.81 82 ALA A O 1
ATOM 579 N N . VAL A 1 83 ? -7.038 -0.370 8.618 1.00 95.31 83 VAL A N 1
ATOM 580 C CA . VAL A 1 83 ? -7.563 -0.450 7.242 1.00 95.31 83 VAL A CA 1
ATOM 581 C C . VAL A 1 83 ? -6.862 0.553 6.326 1.00 95.31 83 VAL A C 1
ATOM 583 O O . VAL A 1 83 ? -6.431 0.190 5.233 1.00 95.31 83 VAL A O 1
ATOM 586 N N . THR A 1 84 ? -6.701 1.797 6.778 1.00 95.38 84 THR A N 1
ATOM 587 C CA . THR A 1 84 ? -6.036 2.850 5.999 1.00 95.38 84 THR A CA 1
ATOM 588 C C . THR A 1 84 ? -4.572 2.508 5.733 1.00 95.38 84 THR A C 1
ATOM 590 O O . THR A 1 84 ? -4.120 2.570 4.593 1.00 95.38 84 THR A O 1
ATOM 593 N N . ALA A 1 85 ? -3.837 2.067 6.755 1.00 95.31 85 ALA A N 1
ATOM 594 C CA . ALA A 1 85 ? -2.437 1.685 6.611 1.00 95.31 85 ALA A CA 1
ATOM 595 C C . ALA A 1 85 ? -2.258 0.455 5.700 1.00 95.31 85 ALA A C 1
ATOM 597 O O . ALA A 1 85 ? -1.313 0.400 4.911 1.00 95.31 85 ALA A O 1
ATOM 598 N N . ALA A 1 86 ? -3.178 -0.513 5.762 1.00 95.56 86 ALA A N 1
ATOM 599 C CA . ALA A 1 86 ? -3.185 -1.660 4.857 1.00 95.56 86 ALA A CA 1
ATOM 600 C C . ALA A 1 86 ? -3.463 -1.248 3.401 1.00 95.56 86 ALA A C 1
ATOM 602 O O . ALA A 1 86 ? -2.793 -1.739 2.491 1.00 95.56 86 ALA A O 1
ATOM 603 N N . ALA A 1 87 ? -4.406 -0.329 3.173 1.00 95.94 87 ALA A N 1
ATOM 604 C CA . ALA A 1 87 ? -4.692 0.210 1.845 1.00 95.94 87 ALA A CA 1
ATOM 605 C C . ALA A 1 87 ? -3.488 0.976 1.271 1.00 95.94 87 ALA A C 1
ATOM 607 O O . ALA A 1 87 ? -3.099 0.736 0.128 1.00 95.94 87 ALA A O 1
ATOM 608 N N . ASP A 1 88 ? -2.852 1.825 2.081 1.00 94.75 88 ASP A N 1
ATOM 609 C CA . ASP A 1 88 ? -1.628 2.545 1.723 1.00 94.75 88 ASP A CA 1
ATOM 610 C C . ASP A 1 88 ? -0.495 1.594 1.311 1.00 94.75 88 ASP A C 1
ATOM 612 O O . ASP A 1 88 ? 0.183 1.824 0.307 1.00 94.75 88 ASP A O 1
ATOM 616 N N . TYR A 1 89 ? -0.293 0.511 2.070 1.00 98.31 89 TYR A N 1
ATOM 617 C CA . TYR A 1 89 ? 0.667 -0.526 1.698 1.00 98.31 89 TYR A CA 1
ATOM 618 C C . TYR A 1 89 ? 0.282 -1.197 0.375 1.00 98.31 89 TYR A C 1
ATOM 620 O O . TYR A 1 89 ? 1.140 -1.348 -0.491 1.00 98.31 89 TYR A O 1
ATOM 628 N N . GLY A 1 90 ? -0.995 -1.533 0.174 1.00 96.25 90 GLY A N 1
ATOM 629 C CA . GLY A 1 90 ? -1.478 -2.118 -1.080 1.00 96.25 90 GLY A CA 1
ATOM 630 C C . GLY A 1 90 ? -1.210 -1.237 -2.306 1.00 96.25 90 GLY A C 1
ATOM 631 O O . GLY A 1 90 ? -0.818 -1.747 -3.355 1.00 96.25 90 GLY A O 1
ATOM 632 N N . VAL A 1 91 ? -1.354 0.087 -2.177 1.00 97.94 91 VAL A N 1
ATOM 633 C CA . VAL A 1 91 ? -1.014 1.046 -3.244 1.00 97.94 91 VAL A CA 1
ATOM 634 C C . VAL A 1 91 ? 0.491 1.049 -3.530 1.00 97.94 91 VAL A C 1
ATOM 636 O O . VAL A 1 91 ? 0.890 0.982 -4.695 1.00 97.94 91 VAL A O 1
ATOM 639 N N . ALA A 1 92 ? 1.328 1.097 -2.489 1.00 97.38 92 ALA A N 1
ATOM 640 C CA . ALA A 1 92 ? 2.784 1.093 -2.642 1.00 97.38 92 ALA A CA 1
ATOM 641 C C . ALA A 1 92 ? 3.302 -0.220 -3.259 1.00 97.38 92 ALA A C 1
ATOM 643 O O . ALA A 1 92 ? 4.155 -0.199 -4.148 1.00 97.38 92 ALA A O 1
ATOM 644 N N . ASP A 1 93 ? 2.751 -1.358 -2.837 1.00 98.12 93 ASP A N 1
ATOM 645 C CA . ASP A 1 93 ? 3.094 -2.681 -3.362 1.00 98.12 93 ASP A CA 1
ATOM 646 C C . ASP A 1 93 ? 2.697 -2.821 -4.841 1.00 98.12 93 ASP A C 1
ATOM 648 O O . ASP A 1 93 ? 3.504 -3.249 -5.668 1.00 98.12 93 ASP A O 1
ATOM 652 N N . ALA A 1 94 ? 1.504 -2.349 -5.220 1.00 97.69 94 ALA A N 1
ATOM 653 C CA . ALA A 1 94 ? 1.071 -2.329 -6.616 1.00 97.69 94 ALA A CA 1
ATOM 654 C C . ALA A 1 94 ? 1.980 -1.457 -7.504 1.00 97.69 94 ALA A C 1
ATOM 656 O O . ALA A 1 94 ? 2.293 -1.837 -8.636 1.00 97.69 94 ALA A O 1
ATOM 657 N N . ALA A 1 95 ? 2.440 -0.307 -6.998 1.00 97.56 95 ALA A N 1
ATOM 658 C CA . ALA A 1 95 ? 3.390 0.545 -7.711 1.00 97.56 95 ALA A CA 1
ATOM 659 C C . ALA A 1 95 ? 4.749 -0.150 -7.904 1.00 97.56 95 ALA A C 1
ATOM 661 O O . ALA A 1 95 ? 5.312 -0.106 -9.003 1.00 97.56 95 ALA A O 1
ATOM 662 N N . LEU A 1 96 ? 5.248 -0.842 -6.873 1.00 98.44 96 LEU A N 1
ATOM 663 C CA . LEU A 1 96 ? 6.477 -1.632 -6.956 1.00 98.44 96 LEU A CA 1
ATOM 664 C C . LEU A 1 96 ? 6.360 -2.744 -8.010 1.00 98.44 96 LEU A C 1
ATOM 666 O O . LEU A 1 96 ? 7.219 -2.848 -8.888 1.00 98.44 96 LEU A O 1
ATOM 670 N N . GLN A 1 97 ? 5.261 -3.505 -7.999 1.00 98.25 97 GLN A N 1
ATOM 671 C CA . GLN A 1 97 ? 4.991 -4.546 -8.998 1.00 98.25 97 GLN A CA 1
ATOM 672 C C . GLN A 1 97 ? 4.921 -3.982 -10.427 1.00 98.25 97 GLN A C 1
ATOM 674 O O . GLN A 1 97 ? 5.438 -4.588 -11.370 1.00 98.25 97 GLN A O 1
ATOM 679 N N . ALA A 1 98 ? 4.313 -2.806 -10.609 1.00 98.19 98 ALA A N 1
ATOM 680 C CA . ALA A 1 98 ? 4.240 -2.150 -11.913 1.00 98.19 98 ALA A CA 1
ATOM 681 C C . ALA A 1 98 ? 5.633 -1.772 -12.446 1.00 98.19 98 ALA A C 1
ATOM 683 O O . ALA A 1 98 ? 5.916 -1.947 -13.638 1.00 98.19 98 ALA A O 1
ATOM 684 N N . VAL A 1 99 ? 6.525 -1.290 -11.575 1.00 98.50 99 VAL A N 1
ATOM 685 C CA . VAL A 1 99 ? 7.909 -0.978 -11.953 1.00 98.50 99 VAL A CA 1
ATOM 686 C C . VAL A 1 99 ? 8.726 -2.242 -12.231 1.00 98.50 99 VAL A C 1
ATOM 688 O O . VAL A 1 99 ? 9.506 -2.248 -13.184 1.00 98.50 99 VAL A O 1
ATOM 691 N N . ASP A 1 100 ? 8.504 -3.327 -11.488 1.00 98.31 100 ASP A N 1
ATOM 692 C CA . ASP A 1 100 ? 9.140 -4.623 -11.749 1.00 98.31 100 ASP A CA 1
ATOM 693 C C . ASP A 1 100 ? 8.756 -5.168 -13.131 1.00 98.31 100 ASP A C 1
ATOM 695 O O . ASP A 1 100 ? 9.622 -5.555 -13.924 1.00 98.31 100 ASP A O 1
ATOM 699 N N . ALA A 1 101 ? 7.469 -5.108 -13.485 1.00 98.25 101 ALA A N 1
ATOM 700 C CA . ALA A 1 101 ? 6.997 -5.481 -14.816 1.00 98.25 101 ALA A CA 1
ATOM 701 C C . ALA A 1 101 ? 7.618 -4.599 -15.917 1.00 98.25 101 ALA A C 1
ATOM 703 O O . ALA A 1 101 ? 8.035 -5.096 -16.972 1.00 98.25 101 ALA A O 1
ATOM 704 N N . ARG A 1 102 ? 7.735 -3.286 -15.670 1.00 98.06 102 ARG A N 1
ATOM 705 C CA . ARG A 1 102 ? 8.395 -2.352 -16.593 1.00 98.06 102 ARG A CA 1
ATOM 706 C C . ARG A 1 102 ? 9.873 -2.692 -16.778 1.00 98.06 102 ARG A C 1
ATOM 708 O O . ARG A 1 102 ? 10.349 -2.656 -17.913 1.00 98.06 102 ARG A O 1
ATOM 715 N N . LEU A 1 103 ? 10.585 -3.034 -15.705 1.00 98.44 103 LEU A N 1
ATOM 716 C CA . LEU A 1 103 ? 11.995 -3.421 -15.751 1.00 98.44 103 LEU A CA 1
ATOM 717 C C . LEU A 1 103 ? 12.216 -4.703 -16.548 1.00 98.44 103 LEU A C 1
ATOM 719 O O . LEU A 1 103 ? 13.131 -4.739 -17.365 1.00 98.44 103 LEU A O 1
ATOM 723 N N . LEU A 1 104 ? 11.356 -5.714 -16.400 1.00 97.69 104 LEU A N 1
ATOM 724 C CA . LEU A 1 104 ? 11.422 -6.928 -17.225 1.00 97.69 104 LEU A CA 1
ATOM 725 C C . LEU A 1 104 ? 11.258 -6.609 -18.719 1.00 97.69 104 LEU A C 1
ATOM 727 O O . LEU A 1 104 ? 12.035 -7.080 -19.553 1.00 97.69 104 LEU A O 1
ATOM 731 N N . SER A 1 105 ? 10.287 -5.757 -19.062 1.00 97.75 105 SER A N 1
ATOM 732 C CA . SER A 1 105 ? 10.101 -5.289 -20.440 1.00 97.75 105 SER A CA 1
ATOM 733 C C . SER A 1 105 ? 11.308 -4.486 -20.946 1.00 97.75 105 SER A C 1
ATOM 735 O O . SER A 1 105 ? 11.704 -4.640 -22.102 1.00 97.75 105 SER A O 1
ATOM 737 N N . LEU A 1 106 ? 11.873 -3.594 -20.127 1.00 98.12 106 LEU A N 1
ATOM 738 C CA . LEU A 1 106 ? 13.045 -2.796 -20.499 1.00 98.12 106 LEU A CA 1
ATOM 739 C C . LEU A 1 106 ? 14.271 -3.683 -20.705 1.00 98.12 106 LEU A C 1
ATOM 741 O O . LEU A 1 106 ? 14.906 -3.558 -21.743 1.00 98.12 106 LEU A O 1
ATOM 745 N N . ALA A 1 107 ? 14.532 -4.639 -19.815 1.00 95.44 107 ALA A N 1
ATOM 746 C CA . ALA A 1 107 ? 15.648 -5.572 -19.940 1.00 95.44 107 ALA A CA 1
ATOM 747 C C . ALA A 1 107 ? 15.595 -6.356 -21.265 1.00 95.44 107 ALA A C 1
ATOM 749 O O . ALA A 1 107 ? 16.601 -6.457 -21.970 1.00 95.44 107 ALA A O 1
ATOM 750 N N . ALA A 1 108 ? 14.412 -6.842 -21.661 1.00 96.75 108 ALA A N 1
ATOM 751 C CA . ALA A 1 108 ? 14.228 -7.519 -22.946 1.00 96.75 108 ALA A CA 1
ATOM 752 C C . ALA A 1 108 ? 14.514 -6.593 -24.145 1.00 96.75 108 ALA A C 1
ATOM 754 O O . ALA A 1 108 ? 15.202 -6.988 -25.090 1.00 96.75 108 ALA A O 1
ATOM 755 N N . LYS A 1 109 ? 14.031 -5.343 -24.101 1.00 98.06 109 LYS A N 1
ATOM 756 C CA . LYS A 1 109 ? 14.288 -4.335 -25.145 1.00 98.06 109 LYS A CA 1
ATOM 757 C C . LYS A 1 109 ? 15.767 -3.951 -25.213 1.00 98.06 109 LYS A C 1
ATOM 759 O O . LYS A 1 109 ? 16.319 -3.894 -26.309 1.00 98.06 109 LYS A O 1
ATOM 764 N N . THR A 1 110 ? 16.419 -3.735 -24.071 1.00 96.75 110 THR A N 1
ATOM 765 C CA . THR A 1 110 ? 17.849 -3.411 -23.971 1.00 96.75 110 THR A CA 1
ATOM 766 C C . THR A 1 110 ? 18.710 -4.539 -24.538 1.00 96.75 110 THR A C 1
ATOM 768 O O . THR A 1 110 ? 19.653 -4.273 -25.288 1.00 96.75 110 THR A O 1
ATOM 771 N N . ALA A 1 111 ? 18.379 -5.799 -24.237 1.00 95.62 111 ALA A N 1
ATOM 772 C CA . ALA A 1 111 ? 19.078 -6.958 -24.785 1.00 95.62 111 ALA A CA 1
ATOM 773 C C . ALA A 1 111 ? 18.936 -7.034 -26.314 1.00 95.62 111 ALA A C 1
ATOM 775 O O . ALA A 1 111 ? 19.935 -7.189 -27.018 1.00 95.62 111 ALA A O 1
ATOM 776 N N . ALA A 1 112 ? 17.718 -6.848 -26.838 1.00 97.25 112 ALA A N 1
ATOM 777 C CA . ALA A 1 112 ? 17.469 -6.831 -28.279 1.00 97.25 112 ALA A CA 1
ATOM 778 C C . ALA A 1 112 ? 18.217 -5.688 -28.989 1.00 97.25 112 ALA A C 1
ATOM 780 O O . ALA A 1 112 ? 18.862 -5.919 -30.011 1.00 97.25 112 ALA A O 1
ATOM 781 N N . ALA A 1 113 ? 18.190 -4.477 -28.425 1.00 97.00 113 ALA A N 1
ATOM 782 C CA . ALA A 1 113 ? 18.904 -3.325 -28.973 1.00 97.00 113 ALA A CA 1
ATOM 783 C C . ALA A 1 113 ? 20.430 -3.511 -28.923 1.00 97.00 113 ALA A C 1
ATOM 785 O O . ALA A 1 113 ? 21.126 -3.166 -29.873 1.00 97.00 113 ALA A O 1
ATOM 786 N N . THR A 1 114 ? 20.958 -4.116 -27.855 1.00 95.62 114 THR A N 1
ATOM 787 C CA . THR A 1 114 ? 22.392 -4.428 -27.749 1.00 95.62 114 THR A CA 1
ATOM 788 C C . THR A 1 114 ? 22.811 -5.442 -28.817 1.00 95.62 114 THR A C 1
ATOM 790 O O . THR A 1 114 ? 23.817 -5.235 -29.493 1.00 95.62 114 THR A O 1
ATOM 793 N N . ALA A 1 115 ? 22.010 -6.489 -29.044 1.00 96.75 115 ALA A N 1
ATOM 794 C CA . ALA A 1 115 ? 22.269 -7.462 -30.105 1.00 96.75 115 ALA A CA 1
ATOM 795 C C . ALA A 1 115 ? 22.230 -6.833 -31.511 1.00 96.75 115 ALA A C 1
ATOM 797 O O . ALA A 1 115 ? 23.017 -7.213 -32.380 1.00 96.75 115 ALA A O 1
ATOM 798 N N . ASP A 1 116 ? 21.342 -5.862 -31.735 1.00 96.25 116 ASP A N 1
ATOM 799 C CA . ASP A 1 116 ? 21.259 -5.116 -32.992 1.00 96.25 116 ASP A CA 1
ATOM 800 C C . ASP A 1 116 ? 22.498 -4.236 -33.228 1.00 96.25 116 ASP A C 1
ATOM 802 O O . ASP A 1 116 ? 23.120 -4.282 -34.292 1.00 96.25 116 ASP A O 1
ATOM 806 N N . VAL A 1 117 ? 22.938 -3.516 -32.190 1.00 96.56 117 VAL A N 1
ATOM 807 C CA . VAL A 1 117 ? 24.197 -2.755 -32.214 1.00 96.56 117 VAL A CA 1
ATOM 808 C C . VAL A 1 117 ? 25.382 -3.665 -32.539 1.00 96.56 117 VAL A C 1
ATOM 810 O O . VAL A 1 117 ? 26.202 -3.325 -33.395 1.00 96.56 117 VAL A O 1
ATOM 813 N N . ASP A 1 118 ? 25.477 -4.835 -31.908 1.00 96.06 118 ASP A N 1
ATOM 814 C CA . ASP A 1 118 ? 26.572 -5.777 -32.152 1.00 96.06 118 ASP A CA 1
ATOM 815 C C . ASP A 1 118 ? 26.530 -6.377 -33.562 1.00 96.06 118 ASP A C 1
ATOM 817 O O . ASP A 1 118 ? 27.582 -6.605 -34.169 1.00 96.06 118 ASP A O 1
ATOM 821 N N . ARG A 1 119 ? 25.335 -6.590 -34.125 1.00 97.00 119 ARG A N 1
ATOM 822 C CA . ARG A 1 119 ? 25.168 -6.994 -35.526 1.00 97.00 119 ARG A CA 1
ATOM 823 C C . ARG A 1 119 ? 25.701 -5.920 -36.470 1.00 97.00 119 ARG A C 1
ATOM 825 O O . ARG A 1 119 ? 26.547 -6.226 -37.307 1.00 97.00 119 ARG A O 1
ATOM 832 N N . HIS A 1 120 ? 25.281 -4.670 -36.304 1.00 93.56 120 HIS A N 1
ATOM 833 C CA . HIS A 1 120 ? 25.748 -3.577 -37.156 1.00 93.56 120 HIS A CA 1
ATOM 834 C C . HIS A 1 120 ? 27.248 -3.300 -37.000 1.00 93.56 120 HIS A C 1
ATOM 836 O O . HIS A 1 120 ? 27.931 -3.042 -37.990 1.00 93.56 120 HIS A O 1
ATOM 842 N N . ARG A 1 121 ? 27.808 -3.442 -35.792 1.00 92.94 121 ARG A N 1
ATOM 843 C CA . ARG A 1 121 ? 29.263 -3.381 -35.569 1.00 92.94 121 ARG A CA 1
ATOM 844 C C . ARG A 1 121 ? 30.012 -4.467 -36.338 1.00 92.94 121 ARG A C 1
ATOM 846 O O . ARG A 1 121 ? 31.060 -4.180 -36.911 1.00 92.94 121 ARG A O 1
ATOM 853 N N . LYS A 1 122 ? 29.482 -5.693 -36.392 1.00 95.75 122 LYS A N 1
ATOM 854 C CA . LYS A 1 122 ? 30.062 -6.783 -37.196 1.00 95.75 122 LYS A CA 1
ATOM 855 C C . LYS A 1 122 ? 29.981 -6.492 -38.693 1.00 95.75 122 LYS A C 1
ATOM 857 O O . LYS A 1 122 ? 30.966 -6.707 -39.390 1.00 95.75 122 LYS A O 1
ATOM 862 N N . GLU A 1 123 ? 28.851 -5.980 -39.180 1.00 92.25 123 GLU A N 1
ATOM 863 C CA . GLU A 1 123 ? 28.674 -5.590 -40.589 1.00 92.25 123 GLU A CA 1
ATOM 864 C C . GLU A 1 123 ? 29.655 -4.478 -40.991 1.00 92.25 123 GLU A C 1
ATOM 866 O O . GLU A 1 123 ? 30.342 -4.594 -42.007 1.00 92.25 123 GLU A O 1
ATOM 871 N N . LEU A 1 124 ? 29.788 -3.439 -40.159 1.00 90.38 124 LEU A N 1
ATOM 872 C CA . LEU A 1 124 ? 30.758 -2.360 -40.358 1.00 90.38 124 LEU A CA 1
ATOM 873 C C . LEU A 1 124 ? 32.204 -2.864 -40.286 1.00 90.38 124 LEU A C 1
ATOM 875 O O . LEU A 1 124 ? 33.030 -2.478 -41.110 1.00 90.38 124 LEU A O 1
ATOM 879 N N . GLY A 1 125 ? 32.515 -3.756 -39.343 1.00 88.44 125 GLY A N 1
ATOM 880 C CA . GLY A 1 125 ? 33.834 -4.380 -39.234 1.00 88.44 125 GLY A CA 1
ATOM 881 C C . GLY A 1 125 ? 34.186 -5.224 -40.461 1.00 88.44 125 GLY A C 1
ATOM 882 O O . GLY A 1 125 ? 35.289 -5.110 -40.990 1.00 88.44 125 GLY A O 1
ATOM 883 N N . ALA A 1 126 ? 33.243 -6.021 -40.967 1.00 89.88 126 ALA A N 1
ATOM 884 C CA . ALA A 1 126 ? 33.424 -6.800 -42.190 1.00 89.88 126 ALA A CA 1
ATOM 885 C C . ALA A 1 126 ? 33.651 -5.895 -43.409 1.00 89.88 126 ALA A C 1
ATOM 887 O O . ALA A 1 126 ? 34.527 -6.178 -44.227 1.00 89.88 126 ALA A O 1
ATOM 888 N N . LEU A 1 127 ? 32.917 -4.781 -43.501 1.00 85.69 127 LEU A N 1
ATOM 889 C CA . LEU A 1 127 ? 33.115 -3.782 -44.548 1.00 85.69 127 LEU A CA 1
ATOM 890 C C . LEU A 1 127 ? 34.501 -3.128 -44.460 1.00 85.69 127 LEU A C 1
ATOM 892 O O . LEU A 1 127 ? 35.178 -2.996 -45.478 1.00 85.69 127 LEU A O 1
ATOM 896 N N . ALA A 1 128 ? 34.950 -2.772 -43.254 1.00 83.38 128 ALA A N 1
ATOM 897 C CA . ALA A 1 128 ? 36.281 -2.213 -43.030 1.00 83.38 128 ALA A CA 1
ATOM 898 C C . ALA A 1 128 ? 37.389 -3.203 -43.429 1.00 83.38 128 ALA A C 1
ATOM 900 O O . ALA A 1 128 ? 38.331 -2.829 -44.128 1.00 83.38 128 ALA A O 1
ATOM 901 N N . VAL A 1 129 ? 37.247 -4.482 -43.063 1.00 86.31 129 VAL A N 1
ATOM 902 C CA . VAL A 1 129 ? 38.177 -5.551 -43.466 1.00 86.31 129 VAL A CA 1
ATOM 903 C C . VAL A 1 129 ? 38.182 -5.743 -44.981 1.00 86.31 129 VAL A C 1
ATOM 905 O O . VAL A 1 129 ? 39.255 -5.885 -45.568 1.00 86.31 129 VAL A O 1
ATOM 908 N N . GLN A 1 130 ? 37.014 -5.744 -45.629 1.00 81.38 130 GLN A N 1
ATOM 909 C CA . GLN A 1 130 ? 36.923 -5.873 -47.083 1.00 81.38 130 GLN A CA 1
ATOM 910 C C . GLN A 1 130 ? 37.596 -4.689 -47.781 1.00 81.38 130 GLN A C 1
ATOM 912 O O . GLN A 1 130 ? 38.403 -4.911 -48.678 1.00 81.38 130 GLN A O 1
ATOM 917 N N . SER A 1 131 ? 37.333 -3.462 -47.324 1.00 75.62 131 SER A N 1
ATOM 918 C CA . SER A 1 131 ? 37.968 -2.243 -47.839 1.00 75.62 131 SER A CA 1
ATOM 919 C C . SER A 1 131 ? 39.496 -2.302 -47.719 1.00 75.62 131 SER A C 1
ATOM 921 O O . SER A 1 131 ? 40.214 -2.030 -48.685 1.00 75.62 131 SER A O 1
ATOM 923 N N . TYR A 1 132 ? 40.003 -2.756 -46.567 1.00 77.38 132 TYR A N 1
ATOM 924 C CA . TYR A 1 132 ? 41.434 -2.962 -46.339 1.00 77.38 132 TYR A CA 1
ATOM 925 C C . TYR A 1 132 ? 42.031 -4.006 -47.296 1.00 77.38 132 TYR A C 1
ATOM 927 O O . TYR A 1 132 ? 43.050 -3.745 -47.935 1.00 77.38 132 TYR A O 1
ATOM 935 N N . LYS A 1 133 ? 41.374 -5.164 -47.462 1.00 76.56 133 LYS A N 1
ATOM 936 C CA . LYS A 1 133 ? 41.813 -6.223 -48.391 1.00 76.56 133 LYS A CA 1
ATOM 937 C C . LYS A 1 133 ? 41.812 -5.772 -49.851 1.00 76.56 133 LYS A C 1
ATOM 939 O O . LYS A 1 133 ? 42.672 -6.201 -50.612 1.00 76.56 133 LYS A O 1
ATOM 944 N N . THR A 1 134 ? 40.881 -4.903 -50.239 1.00 71.12 134 THR A N 1
ATOM 945 C CA . THR A 1 134 ? 40.823 -4.303 -51.580 1.00 71.12 134 THR A CA 1
ATOM 946 C C . THR A 1 134 ? 41.712 -3.062 -51.725 1.00 71.12 134 THR A C 1
ATOM 948 O O . THR A 1 134 ? 41.538 -2.292 -52.662 1.00 71.12 134 THR A O 1
ATOM 951 N N . GLY A 1 135 ? 42.666 -2.844 -50.812 1.00 61.81 135 GLY A N 1
ATOM 952 C CA . GLY A 1 135 ? 43.711 -1.832 -50.974 1.00 61.81 135 GLY A CA 1
ATOM 953 C C . GLY A 1 135 ? 43.344 -0.414 -50.530 1.00 61.81 135 GLY A C 1
ATOM 954 O O . GLY A 1 135 ? 43.942 0.534 -51.032 1.00 61.81 135 GLY A O 1
ATOM 955 N N . GLY A 1 136 ? 42.386 -0.254 -49.609 1.00 58.72 136 GLY A N 1
ATOM 956 C CA . GLY A 1 136 ? 42.184 0.944 -48.778 1.00 58.72 136 GLY A CA 1
ATOM 957 C C . GLY A 1 136 ? 41.643 2.204 -49.464 1.00 58.72 136 GLY A C 1
ATOM 958 O O . GLY A 1 136 ? 40.823 2.891 -48.869 1.00 58.72 136 GLY A O 1
ATOM 959 N N . THR A 1 137 ? 42.041 2.511 -50.697 1.00 56.94 137 THR A N 1
ATOM 960 C CA . THR A 1 137 ? 41.660 3.760 -51.386 1.00 56.94 137 THR A CA 1
ATOM 961 C C . THR A 1 137 ? 41.792 3.721 -52.910 1.00 56.94 137 THR A C 1
ATOM 963 O O . THR A 1 137 ? 41.269 4.614 -53.568 1.00 56.94 137 THR A O 1
ATOM 966 N N . ASN A 1 138 ? 42.410 2.699 -53.511 1.00 52.91 138 ASN A N 1
ATOM 967 C CA . ASN A 1 138 ? 42.800 2.798 -54.921 1.00 52.91 138 ASN A CA 1
ATOM 968 C C . ASN A 1 138 ? 41.959 1.970 -55.902 1.00 52.91 138 ASN A C 1
ATOM 970 O O . ASN A 1 138 ? 41.675 2.456 -56.988 1.00 52.91 138 ASN A O 1
ATOM 974 N N . THR A 1 139 ? 41.471 0.775 -55.563 1.00 57.34 139 THR A N 1
ATOM 975 C CA . THR A 1 139 ? 40.742 -0.046 -56.554 1.00 57.34 139 THR A CA 1
ATOM 976 C C . THR A 1 139 ? 39.378 0.542 -56.930 1.00 57.34 139 THR A C 1
ATOM 978 O O . THR A 1 139 ? 39.023 0.546 -58.102 1.00 57.34 139 THR A O 1
ATOM 981 N N . GLY A 1 140 ? 38.633 1.108 -55.973 1.00 61.19 140 GLY A N 1
ATOM 982 C CA . GLY A 1 140 ? 37.366 1.797 -56.259 1.00 61.19 140 GLY A CA 1
ATOM 983 C C . GLY A 1 140 ? 37.552 3.096 -57.051 1.00 61.19 140 GLY A C 1
ATOM 984 O O . GLY A 1 140 ? 36.740 3.395 -57.920 1.00 61.19 140 GLY A O 1
ATOM 985 N N . PHE A 1 141 ? 38.644 3.827 -56.794 1.00 61.53 141 PHE A N 1
ATOM 986 C CA . PHE A 1 141 ? 39.024 5.020 -57.553 1.00 61.53 141 PHE A CA 1
ATOM 987 C C . PHE A 1 141 ? 39.428 4.667 -58.987 1.00 61.53 141 PHE A C 1
ATOM 989 O O . PHE A 1 141 ? 38.912 5.276 -59.913 1.00 61.53 141 PHE A O 1
ATOM 996 N N . PHE A 1 142 ? 40.268 3.646 -59.189 1.00 64.25 142 PHE A N 1
ATOM 997 C CA . PHE A 1 142 ? 40.662 3.195 -60.527 1.00 64.25 142 PHE A CA 1
ATOM 998 C C . PHE A 1 142 ? 39.487 2.609 -61.320 1.00 64.25 142 PHE A C 1
ATOM 1000 O O . PHE A 1 142 ? 39.390 2.870 -62.509 1.00 64.25 142 PHE A O 1
ATOM 1007 N N . VAL A 1 143 ? 38.551 1.899 -60.677 1.00 67.88 143 VAL A N 1
ATOM 1008 C CA . VAL A 1 143 ? 37.315 1.420 -61.331 1.00 67.88 143 VAL A CA 1
ATOM 1009 C C . VAL A 1 143 ? 36.370 2.574 -61.673 1.00 67.88 143 VAL A C 1
ATOM 1011 O O . VAL A 1 143 ? 35.751 2.567 -62.733 1.00 67.88 143 VAL A O 1
ATOM 1014 N N . ALA A 1 144 ? 36.249 3.579 -60.803 1.00 66.31 144 ALA A N 1
ATOM 1015 C CA . ALA A 1 144 ? 35.452 4.767 -61.094 1.00 66.31 144 ALA A CA 1
ATOM 1016 C C . ALA A 1 144 ? 36.081 5.624 -62.205 1.00 66.31 144 ALA A C 1
ATOM 1018 O O . ALA A 1 144 ? 35.351 6.132 -63.050 1.00 66.31 144 ALA A O 1
ATOM 1019 N N . LEU A 1 145 ? 37.412 5.757 -62.220 1.00 69.62 145 LEU A N 1
ATOM 1020 C CA . LEU A 1 145 ? 38.174 6.486 -63.233 1.00 69.62 145 LEU A CA 1
ATOM 1021 C C . LEU A 1 145 ? 38.114 5.775 -64.591 1.00 69.62 145 LEU A C 1
ATOM 1023 O O . LEU A 1 145 ? 37.792 6.422 -65.577 1.00 69.62 145 LEU A O 1
ATOM 1027 N N . ASP A 1 146 ? 38.296 4.452 -64.623 1.00 72.88 146 ASP A N 1
ATOM 1028 C CA . ASP A 1 146 ? 38.115 3.615 -65.818 1.00 72.88 146 ASP A CA 1
ATOM 1029 C C . ASP A 1 146 ? 36.684 3.711 -66.366 1.00 72.88 146 ASP A C 1
ATOM 1031 O O . ASP A 1 146 ? 36.472 3.878 -67.567 1.00 72.88 146 ASP A O 1
ATOM 1035 N N . ALA A 1 147 ? 35.680 3.688 -65.483 1.00 70.50 147 ALA A N 1
AT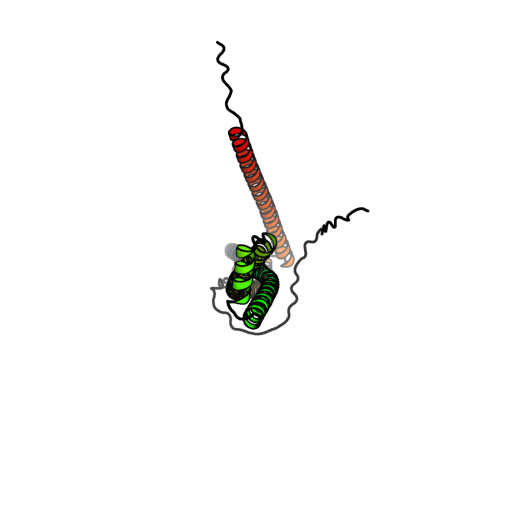OM 1036 C CA . ALA A 1 147 ? 34.292 3.861 -65.886 1.00 70.50 147 ALA A CA 1
ATOM 1037 C C . ALA A 1 147 ? 34.002 5.270 -66.433 1.00 70.50 147 ALA A C 1
ATOM 1039 O O . ALA A 1 147 ? 33.133 5.421 -67.291 1.00 70.50 147 ALA A O 1
ATOM 1040 N N . LEU A 1 148 ? 34.719 6.293 -65.961 1.00 71.19 148 LEU A N 1
ATOM 1041 C CA . LEU A 1 148 ? 34.599 7.668 -66.442 1.00 71.19 148 LEU A CA 1
ATOM 1042 C C . LEU A 1 148 ? 35.322 7.861 -67.788 1.00 71.19 148 LEU A C 1
ATOM 1044 O O . LEU A 1 148 ? 34.755 8.469 -68.692 1.00 71.19 148 LEU A O 1
ATOM 1048 N N . GLU A 1 149 ? 36.526 7.301 -67.940 1.00 79.44 149 GLU A N 1
ATOM 1049 C CA . GLU A 1 149 ? 37.322 7.327 -69.178 1.00 79.44 149 GLU A CA 1
ATOM 1050 C C . GLU A 1 149 ? 36.639 6.560 -70.319 1.00 79.44 149 GLU A C 1
ATOM 1052 O O . GLU A 1 149 ? 36.639 7.021 -71.460 1.00 79.44 149 GLU A O 1
ATOM 1057 N N . HIS A 1 150 ? 35.982 5.436 -70.014 1.00 81.44 150 HIS A N 1
ATOM 1058 C CA . HIS A 1 150 ? 35.278 4.605 -70.998 1.00 81.44 150 HIS A CA 1
ATOM 1059 C C . HIS A 1 150 ? 33.764 4.870 -71.084 1.00 81.44 150 HIS A C 1
ATOM 1061 O O . HIS A 1 150 ? 33.046 4.127 -71.755 1.00 81.44 150 HIS A O 1
ATOM 1067 N N . ASN A 1 151 ? 33.253 5.918 -70.424 1.00 73.94 151 ASN A N 1
ATOM 1068 C CA . ASN A 1 151 ? 31.829 6.289 -70.411 1.00 73.94 151 ASN A CA 1
ATOM 1069 C C . ASN A 1 151 ? 30.882 5.139 -69.971 1.00 73.94 151 ASN A C 1
ATOM 1071 O O . ASN A 1 151 ? 29.736 5.019 -70.415 1.00 73.94 151 ASN A O 1
ATOM 1075 N N . ASN A 1 152 ? 31.363 4.267 -69.080 1.00 79.12 152 ASN A N 1
ATOM 1076 C CA . ASN A 1 152 ? 30.650 3.105 -68.564 1.00 79.12 152 ASN A CA 1
ATOM 1077 C C . ASN A 1 152 ? 29.726 3.490 -67.393 1.00 79.12 152 ASN A C 1
ATOM 1079 O O . ASN A 1 152 ? 30.054 3.356 -66.211 1.00 79.12 152 ASN A O 1
ATOM 1083 N N . VAL A 1 153 ? 28.510 3.919 -67.734 1.00 79.00 153 VAL A N 1
ATOM 1084 C CA . VAL A 1 153 ? 27.451 4.305 -66.780 1.00 79.00 153 VAL A CA 1
ATOM 1085 C C . VAL A 1 153 ? 27.123 3.194 -65.767 1.00 79.00 153 VAL A C 1
ATOM 1087 O O . VAL A 1 153 ? 26.757 3.475 -64.624 1.00 79.00 153 VAL A O 1
ATOM 1090 N N . GLN A 1 154 ? 27.270 1.922 -66.149 1.00 77.88 154 GLN A N 1
ATOM 1091 C CA . GLN A 1 154 ? 26.972 0.786 -65.271 1.00 77.88 154 GLN A CA 1
ATOM 1092 C C . GLN A 1 154 ? 27.976 0.701 -64.111 1.00 77.88 154 GLN A C 1
ATOM 1094 O O . GLN A 1 154 ? 27.564 0.487 -62.971 1.00 77.88 154 GLN A O 1
ATOM 1099 N N . GLY A 1 155 ? 29.265 0.947 -64.371 1.00 72.38 155 GLY A N 1
ATOM 1100 C CA . GLY A 1 155 ? 30.310 0.983 -63.341 1.00 72.38 155 GLY A CA 1
ATOM 1101 C C . GLY A 1 155 ? 30.098 2.107 -62.321 1.00 72.38 155 GLY A C 1
ATOM 1102 O O . GLY A 1 155 ? 30.159 1.873 -61.112 1.00 72.38 155 GLY A O 1
ATOM 1103 N N . LEU A 1 156 ? 29.737 3.306 -62.792 1.00 76.44 156 LEU A N 1
ATOM 1104 C CA . LEU A 1 156 ? 29.443 4.460 -61.930 1.00 76.44 156 LEU A CA 1
ATOM 1105 C C . LEU A 1 156 ? 28.215 4.222 -61.033 1.00 76.44 156 LEU A C 1
ATOM 1107 O O . LEU A 1 156 ? 28.231 4.565 -59.847 1.00 76.44 156 LEU A O 1
ATOM 1111 N N . ASN A 1 157 ? 27.173 3.575 -61.564 1.00 80.56 157 ASN A N 1
ATOM 1112 C CA . ASN A 1 157 ? 25.985 3.209 -60.787 1.00 80.56 157 ASN A CA 1
ATOM 1113 C C . ASN A 1 157 ? 26.297 2.201 -59.671 1.00 80.56 157 ASN A C 1
ATOM 1115 O O . ASN A 1 157 ? 25.735 2.304 -58.579 1.00 80.56 157 ASN A O 1
ATOM 1119 N N . VAL A 1 158 ? 27.202 1.247 -59.911 1.00 79.56 158 VAL A N 1
ATOM 1120 C CA . VAL A 1 158 ? 27.624 0.269 -58.896 1.00 79.56 158 VAL A CA 1
ATOM 1121 C C . VAL A 1 158 ? 28.386 0.953 -57.760 1.00 79.56 158 VAL A C 1
ATOM 1123 O O . VAL A 1 158 ? 28.071 0.713 -56.594 1.00 79.56 158 VAL A O 1
ATOM 1126 N N . VAL A 1 159 ? 29.331 1.845 -58.076 1.00 75.62 159 VAL A N 1
ATOM 1127 C CA . VAL A 1 159 ? 30.093 2.600 -57.063 1.00 75.62 159 VAL A CA 1
ATOM 1128 C C . VAL A 1 159 ? 29.158 3.446 -56.198 1.00 75.62 159 VAL A C 1
ATOM 1130 O O . VAL A 1 159 ? 29.230 3.379 -54.969 1.00 75.62 159 VAL A O 1
ATOM 1133 N N . ARG A 1 160 ? 28.223 4.175 -56.823 1.00 81.38 160 ARG A N 1
ATOM 1134 C CA . ARG A 1 160 ? 27.211 4.960 -56.105 1.00 81.38 160 ARG A CA 1
ATOM 1135 C C . ARG A 1 160 ? 26.358 4.085 -55.189 1.00 81.38 160 ARG A C 1
ATOM 1137 O O . ARG A 1 160 ? 26.219 4.394 -54.012 1.00 81.38 160 ARG A O 1
ATOM 1144 N N . MET A 1 161 ? 25.840 2.965 -55.694 1.00 82.12 161 MET A N 1
ATOM 1145 C CA . MET A 1 161 ? 25.002 2.059 -54.905 1.00 82.12 161 MET A CA 1
ATOM 1146 C C . MET A 1 161 ? 25.739 1.500 -53.680 1.00 82.12 161 MET A C 1
ATOM 1148 O O . MET A 1 161 ? 25.142 1.354 -52.613 1.00 82.12 161 MET A O 1
ATOM 1152 N N . VAL A 1 162 ? 27.025 1.170 -53.813 1.00 82.38 162 VAL A N 1
ATOM 1153 C CA . VAL A 1 162 ? 27.849 0.690 -52.693 1.00 82.38 162 VAL A CA 1
ATOM 1154 C C . VAL A 1 162 ? 28.092 1.801 -51.667 1.00 82.38 162 VAL A C 1
ATOM 1156 O O . VAL A 1 162 ? 27.992 1.542 -50.464 1.00 82.38 162 VAL A O 1
ATOM 1159 N N . GLY A 1 163 ? 28.349 3.031 -52.125 1.00 82.62 163 GLY A N 1
ATOM 1160 C CA . GLY A 1 163 ? 28.463 4.210 -51.263 1.00 82.62 163 GLY A CA 1
ATOM 1161 C C . GLY A 1 163 ? 27.180 4.472 -50.475 1.00 82.62 163 GLY A C 1
ATOM 1162 O O . GLY A 1 163 ? 27.220 4.549 -49.247 1.00 82.62 163 GLY A O 1
ATOM 1163 N N . ASP A 1 164 ? 26.035 4.485 -51.159 1.00 86.19 164 ASP A N 1
ATOM 1164 C CA . ASP A 1 164 ? 24.717 4.693 -50.551 1.00 86.19 164 ASP A CA 1
ATOM 1165 C C . ASP A 1 164 ? 24.399 3.599 -49.516 1.00 86.19 164 ASP A C 1
ATOM 1167 O O . ASP A 1 164 ? 23.953 3.889 -48.404 1.00 86.19 164 ASP A O 1
ATOM 1171 N N . LYS A 1 165 ? 24.695 2.327 -49.826 1.00 86.69 165 LYS A N 1
ATOM 1172 C CA . LYS A 1 165 ? 24.522 1.206 -48.882 1.00 86.69 165 LYS A CA 1
ATOM 1173 C C . LYS A 1 165 ? 25.431 1.317 -47.657 1.00 86.69 165 LYS A C 1
ATOM 1175 O O . LYS A 1 165 ? 25.005 0.966 -46.557 1.00 86.69 165 LYS A O 1
ATOM 1180 N N . THR A 1 166 ? 26.661 1.794 -47.838 1.00 87.50 166 THR A N 1
ATOM 1181 C CA . THR A 1 166 ? 27.624 1.996 -46.746 1.00 87.50 166 THR A CA 1
ATOM 1182 C C . THR A 1 166 ? 27.182 3.131 -45.831 1.00 87.50 166 THR A C 1
ATOM 1184 O O . THR A 1 166 ? 27.115 2.942 -44.618 1.00 87.50 166 THR A O 1
ATOM 1187 N N . ALA A 1 167 ? 26.803 4.277 -46.402 1.00 88.94 167 ALA A N 1
ATOM 1188 C CA . ALA A 1 167 ? 26.259 5.402 -45.647 1.00 88.94 167 ALA A CA 1
ATOM 1189 C C . ALA A 1 167 ? 25.002 4.986 -44.865 1.00 88.94 167 ALA A C 1
ATOM 1191 O O . ALA A 1 167 ? 24.900 5.242 -43.667 1.00 88.94 167 ALA A O 1
ATOM 1192 N N . ALA A 1 168 ? 24.092 4.240 -45.502 1.00 92.31 168 ALA A N 1
ATOM 1193 C CA . ALA A 1 168 ? 22.898 3.710 -44.848 1.00 92.31 168 ALA A CA 1
ATOM 1194 C C . ALA A 1 168 ? 23.207 2.692 -43.734 1.00 92.31 168 ALA A C 1
ATOM 1196 O O . ALA A 1 168 ? 22.429 2.552 -42.791 1.00 92.31 168 ALA A O 1
ATOM 1197 N N . LEU A 1 169 ? 24.308 1.938 -43.824 1.00 91.69 169 LEU A N 1
ATOM 1198 C CA . LEU A 1 169 ? 24.742 1.041 -42.752 1.00 91.69 169 LEU A CA 1
ATOM 1199 C C . LEU A 1 169 ? 25.295 1.823 -41.553 1.00 91.69 169 LEU A C 1
ATOM 1201 O O . LEU A 1 169 ? 24.928 1.517 -40.421 1.00 91.69 169 LEU A O 1
ATOM 1205 N N . VAL A 1 170 ? 26.127 2.841 -41.792 1.00 92.88 170 VAL A N 1
ATOM 1206 C CA . VAL A 1 170 ? 26.653 3.719 -40.732 1.00 92.88 170 VAL A CA 1
ATOM 1207 C C . VAL A 1 170 ? 25.511 4.425 -40.003 1.00 92.88 170 VAL A C 1
ATOM 1209 O O . VAL A 1 170 ? 25.477 4.409 -38.774 1.00 92.88 170 VAL A O 1
ATOM 1212 N N . GLU A 1 171 ? 24.541 4.968 -40.741 1.00 95.56 171 GLU A N 1
ATOM 1213 C CA . GLU A 1 171 ? 23.384 5.643 -40.146 1.00 95.56 171 GLU A CA 1
ATOM 1214 C C . GLU A 1 171 ? 22.531 4.682 -39.306 1.00 95.56 171 GLU A C 1
ATOM 1216 O O . GLU A 1 171 ? 22.174 4.993 -38.170 1.00 95.56 171 GLU A O 1
ATOM 1221 N N . ARG A 1 172 ? 22.260 3.468 -39.808 1.00 95.06 172 ARG A N 1
ATOM 1222 C CA . ARG A 1 172 ? 21.538 2.442 -39.035 1.00 95.06 172 ARG A CA 1
ATOM 1223 C C . ARG A 1 172 ? 22.289 2.037 -37.771 1.00 95.06 172 ARG A C 1
ATOM 1225 O O . ARG A 1 172 ? 21.671 1.934 -36.717 1.00 95.06 172 ARG A O 1
ATOM 1232 N N . ALA A 1 173 ? 23.609 1.869 -37.846 1.00 94.69 173 ALA A N 1
ATOM 1233 C CA . ALA A 1 173 ? 24.434 1.554 -36.683 1.00 94.69 173 ALA A CA 1
ATOM 1234 C C . ALA A 1 173 ? 24.400 2.675 -35.631 1.00 94.69 173 ALA A C 1
ATOM 1236 O O . ALA A 1 173 ? 24.252 2.401 -34.440 1.00 94.69 173 ALA A O 1
ATOM 1237 N N . ALA A 1 174 ? 24.500 3.935 -36.067 1.00 95.81 174 ALA A N 1
ATOM 1238 C CA . ALA A 1 174 ? 24.411 5.099 -35.190 1.00 95.81 174 ALA A CA 1
ATOM 1239 C C . ALA A 1 174 ? 23.020 5.221 -34.548 1.00 95.81 174 ALA A C 1
ATOM 1241 O O . ALA A 1 174 ? 22.909 5.474 -33.348 1.00 95.81 174 ALA A O 1
ATOM 1242 N N . SER A 1 175 ? 21.958 4.989 -35.323 1.00 96.69 175 SER A N 1
ATOM 1243 C CA . SER A 1 175 ? 20.578 4.967 -34.834 1.00 96.69 175 SER A CA 1
ATOM 1244 C C . SER A 1 175 ? 20.361 3.860 -33.795 1.00 96.69 175 SER A C 1
ATOM 1246 O O . SER A 1 175 ? 19.888 4.137 -32.692 1.00 96.69 175 SER A O 1
ATOM 1248 N N . ALA A 1 176 ? 20.801 2.631 -34.085 1.00 96.31 176 ALA A N 1
ATOM 1249 C CA . ALA A 1 176 ? 20.721 1.505 -33.156 1.00 96.31 176 ALA A CA 1
ATOM 1250 C C . ALA A 1 176 ? 21.489 1.779 -31.851 1.00 96.31 176 ALA A C 1
ATOM 1252 O O . ALA A 1 176 ? 20.997 1.463 -30.766 1.00 96.31 176 ALA A O 1
ATOM 1253 N N . ALA A 1 177 ? 22.662 2.419 -31.933 1.00 96.06 177 ALA A N 1
ATOM 1254 C CA . ALA A 1 177 ? 23.440 2.806 -30.758 1.00 96.06 177 ALA A CA 1
ATOM 1255 C C . ALA A 1 177 ? 22.680 3.803 -29.871 1.00 96.06 177 ALA A C 1
ATOM 1257 O O . ALA A 1 177 ? 22.572 3.571 -28.668 1.00 96.06 177 ALA A O 1
ATOM 1258 N N . LYS A 1 178 ? 22.077 4.844 -30.463 1.00 97.81 178 LYS A N 1
ATOM 1259 C CA . LYS A 1 178 ? 21.248 5.822 -29.735 1.00 97.81 178 LYS A CA 1
ATOM 1260 C C . LYS A 1 178 ? 20.023 5.176 -29.084 1.00 97.81 178 LYS A C 1
ATOM 1262 O O . LYS A 1 178 ? 19.700 5.481 -27.940 1.00 97.81 178 LYS A O 1
ATOM 1267 N N . VAL A 1 179 ? 19.352 4.257 -29.785 1.00 97.56 179 VAL A N 1
ATOM 1268 C CA . VAL A 1 179 ? 18.220 3.497 -29.224 1.00 97.56 179 VAL A CA 1
ATOM 1269 C C . VAL A 1 179 ? 18.676 2.646 -28.037 1.00 97.56 179 VAL A C 1
ATOM 1271 O O . VAL A 1 179 ? 18.025 2.650 -26.993 1.00 97.56 179 VAL A O 1
ATOM 1274 N N . SER A 1 180 ? 19.805 1.944 -28.166 1.00 97.25 180 SER A N 1
ATOM 1275 C CA . SER A 1 180 ? 20.362 1.140 -27.076 1.00 97.25 180 SER A CA 1
ATOM 1276 C C . SER A 1 180 ? 20.765 1.989 -25.869 1.00 97.25 180 SER A C 1
ATOM 1278 O O . SER A 1 180 ? 20.574 1.538 -24.742 1.00 97.25 180 SER A O 1
ATOM 1280 N N . GLU A 1 181 ? 21.336 3.172 -26.082 1.00 96.88 181 GLU A N 1
ATOM 1281 C CA . GLU A 1 181 ? 21.710 4.104 -25.015 1.00 96.88 181 GLU A CA 1
ATOM 1282 C C . GLU A 1 181 ? 20.470 4.626 -24.282 1.00 96.88 181 GLU A C 1
ATOM 1284 O O . GLU A 1 181 ? 20.365 4.454 -23.070 1.00 96.88 181 GLU A O 1
ATOM 1289 N N . SER A 1 182 ? 19.463 5.104 -25.020 1.00 98.31 182 SER A N 1
ATOM 1290 C CA . SER A 1 182 ? 18.197 5.564 -24.433 1.00 98.31 182 SER A CA 1
ATOM 1291 C C . SER A 1 182 ? 17.479 4.471 -23.629 1.00 98.31 182 SER A C 1
ATOM 1293 O O . SER A 1 182 ? 16.900 4.747 -22.578 1.00 98.31 182 SER A O 1
ATOM 1295 N N . LEU A 1 183 ? 17.513 3.213 -24.082 1.00 98.25 183 LEU A N 1
ATOM 1296 C CA . LEU A 1 183 ? 16.929 2.095 -23.333 1.00 98.25 183 LEU A CA 1
ATOM 1297 C C . LEU A 1 183 ? 17.686 1.805 -22.031 1.00 98.25 183 LEU A C 1
ATOM 1299 O O . LEU A 1 183 ? 17.045 1.535 -21.016 1.00 98.25 183 LEU A O 1
ATOM 1303 N N . ARG A 1 184 ? 19.022 1.915 -22.030 1.00 96.00 184 ARG A N 1
ATOM 1304 C CA . ARG A 1 184 ? 19.836 1.774 -20.810 1.00 96.00 184 ARG A CA 1
ATOM 1305 C C . ARG A 1 184 ? 19.560 2.892 -19.811 1.00 96.00 184 ARG A C 1
ATOM 1307 O O . ARG A 1 184 ? 19.437 2.611 -18.624 1.00 96.00 184 ARG A O 1
ATOM 1314 N N . GLU A 1 185 ? 19.406 4.129 -20.276 1.00 97.56 185 GLU A N 1
ATOM 1315 C CA . GLU A 1 185 ? 19.014 5.257 -19.421 1.00 97.56 185 GLU A CA 1
ATOM 1316 C C . GLU A 1 185 ? 17.630 5.036 -18.797 1.00 97.56 185 GLU A C 1
ATOM 1318 O O . GLU A 1 185 ? 17.454 5.211 -17.591 1.00 97.56 185 GLU A O 1
ATOM 1323 N N . GLN A 1 186 ? 16.650 4.588 -19.591 1.00 98.25 186 GLN A N 1
ATOM 1324 C CA . GLN A 1 186 ? 15.310 4.261 -19.092 1.00 98.25 186 GLN A CA 1
ATOM 1325 C C . GLN A 1 186 ? 15.331 3.119 -18.071 1.00 98.25 186 GLN A C 1
ATOM 1327 O O . GLN A 1 186 ? 14.592 3.162 -17.087 1.00 98.25 186 GLN A O 1
ATOM 1332 N N . GLU A 1 187 ? 16.156 2.098 -18.300 1.00 97.56 187 GLU A N 1
ATOM 1333 C CA . GLU A 1 187 ? 16.345 0.991 -17.365 1.00 97.56 187 GLU A CA 1
ATOM 1334 C C . GLU A 1 187 ? 16.975 1.473 -16.056 1.00 97.56 187 GLU A C 1
ATOM 1336 O O . GLU A 1 187 ? 16.469 1.141 -14.985 1.00 97.56 187 GLU A O 1
ATOM 1341 N N . GLN A 1 188 ? 18.016 2.307 -16.123 1.00 96.94 188 GLN A N 1
ATOM 1342 C CA . GLN A 1 188 ? 18.651 2.881 -14.939 1.00 96.94 188 GLN A CA 1
ATOM 1343 C C . GLN A 1 188 ? 17.673 3.745 -14.133 1.00 96.94 188 GLN A C 1
ATOM 1345 O O . GLN A 1 188 ? 17.563 3.572 -12.920 1.00 96.94 188 GLN A O 1
ATOM 1350 N N . ALA A 1 189 ? 16.906 4.611 -14.799 1.00 98.12 189 ALA A N 1
ATOM 1351 C CA . ALA A 1 189 ? 15.874 5.415 -14.149 1.00 98.12 189 ALA A CA 1
ATOM 1352 C C . ALA A 1 189 ? 14.801 4.537 -13.478 1.00 98.12 189 ALA A C 1
ATOM 1354 O O . ALA A 1 189 ? 14.395 4.803 -12.348 1.00 98.12 189 ALA A O 1
ATOM 1355 N N . ALA A 1 190 ? 14.371 3.456 -14.138 1.00 98.12 190 ALA A N 1
ATOM 1356 C CA . ALA A 1 190 ? 13.416 2.511 -13.565 1.00 98.12 190 ALA A CA 1
ATOM 1357 C C . ALA A 1 190 ? 13.993 1.726 -12.370 1.00 98.12 190 ALA A C 1
ATOM 1359 O O . ALA A 1 190 ? 13.251 1.427 -11.437 1.00 98.12 190 ALA A O 1
ATOM 1360 N N . ARG A 1 191 ? 15.301 1.424 -12.353 1.00 98.31 191 ARG A N 1
ATOM 1361 C CA . ARG A 1 191 ? 15.979 0.796 -11.202 1.00 98.31 191 ARG A CA 1
ATOM 1362 C C . ARG A 1 191 ? 16.021 1.730 -9.996 1.00 98.31 191 ARG A C 1
ATOM 1364 O O . ARG A 1 191 ? 15.661 1.304 -8.905 1.00 98.31 191 ARG A O 1
ATOM 1371 N N . THR A 1 192 ? 16.374 2.999 -10.198 1.00 98.44 192 THR A N 1
ATOM 1372 C CA . THR A 1 192 ? 16.336 4.008 -9.128 1.00 98.44 192 THR A CA 1
ATOM 1373 C C . THR A 1 192 ? 14.920 4.187 -8.578 1.00 98.44 192 THR A C 1
ATOM 1375 O O . THR A 1 192 ? 14.724 4.222 -7.365 1.00 98.44 192 THR A O 1
ATOM 1378 N N . GLU A 1 193 ? 13.911 4.226 -9.450 1.00 98.31 193 GLU A N 1
ATOM 1379 C CA . GLU A 1 193 ? 12.517 4.310 -9.009 1.00 98.31 193 GLU A CA 1
ATOM 1380 C C . GLU A 1 193 ? 12.078 3.057 -8.236 1.00 98.31 193 GLU A C 1
ATOM 1382 O O . GLU A 1 193 ? 11.395 3.163 -7.221 1.00 98.31 193 GLU A O 1
ATOM 1387 N N . ARG A 1 194 ? 12.526 1.865 -8.647 1.00 98.62 194 ARG A N 1
ATOM 1388 C CA . ARG A 1 194 ? 12.289 0.618 -7.907 1.00 98.62 194 ARG A CA 1
ATOM 1389 C C . ARG A 1 194 ? 12.871 0.655 -6.502 1.00 98.62 194 ARG A C 1
ATOM 1391 O O . ARG A 1 194 ? 12.207 0.213 -5.569 1.00 98.62 194 ARG A O 1
ATOM 1398 N N . GLU A 1 195 ? 14.095 1.147 -6.337 1.00 98.56 195 GLU A N 1
ATOM 1399 C CA . GLU A 1 195 ? 14.729 1.284 -5.020 1.00 98.56 195 GLU A CA 1
ATOM 1400 C C . GLU A 1 195 ? 13.911 2.215 -4.117 1.00 98.56 195 GLU A C 1
ATOM 1402 O O . GLU A 1 195 ? 13.608 1.861 -2.975 1.00 98.56 195 GLU A O 1
ATOM 1407 N N . ARG A 1 196 ? 13.463 3.353 -4.663 1.00 98.56 196 ARG A N 1
ATOM 1408 C CA . ARG A 1 196 ? 12.584 4.299 -3.965 1.00 98.56 196 ARG A CA 1
ATOM 1409 C C . ARG A 1 196 ? 11.261 3.648 -3.547 1.00 98.56 196 ARG A C 1
ATOM 1411 O O . ARG A 1 196 ? 10.890 3.724 -2.377 1.00 98.56 196 ARG A O 1
ATOM 1418 N N . LEU A 1 197 ? 10.580 2.974 -4.477 1.00 98.38 197 LEU A N 1
ATOM 1419 C CA . LEU A 1 197 ? 9.310 2.283 -4.228 1.00 98.38 197 LEU A CA 1
ATOM 1420 C C . LEU A 1 197 ? 9.461 1.113 -3.249 1.00 98.38 197 LEU A C 1
ATOM 1422 O O . LEU A 1 197 ? 8.562 0.857 -2.457 1.00 98.38 197 LEU A O 1
ATOM 1426 N N . THR A 1 198 ? 10.608 0.431 -3.253 1.00 98.69 198 THR A N 1
ATOM 1427 C CA . THR A 1 198 ? 10.913 -0.640 -2.291 1.00 98.69 198 THR A CA 1
ATOM 1428 C C . THR A 1 198 ? 10.996 -0.083 -0.871 1.00 98.69 198 THR A C 1
ATOM 1430 O O . THR A 1 198 ? 10.400 -0.648 0.047 1.00 98.69 198 THR A O 1
ATOM 1433 N N . ALA A 1 199 ? 11.704 1.035 -0.682 1.00 98.56 199 ALA A N 1
ATOM 1434 C CA . ALA A 1 199 ? 11.789 1.698 0.617 1.00 98.56 199 ALA A CA 1
ATOM 1435 C C . ALA A 1 199 ? 10.411 2.201 1.080 1.00 98.56 199 ALA A C 1
ATOM 1437 O O . ALA A 1 199 ? 10.026 1.976 2.227 1.00 98.56 199 ALA A O 1
ATOM 1438 N N . GLU A 1 200 ? 9.642 2.810 0.175 1.00 97.62 200 GLU A N 1
ATOM 1439 C CA . GLU A 1 200 ? 8.281 3.275 0.451 1.00 97.62 200 GLU A CA 1
ATOM 1440 C C . GLU A 1 200 ? 7.358 2.122 0.874 1.00 97.62 200 GLU A C 1
ATOM 1442 O O . GLU A 1 200 ? 6.731 2.192 1.934 1.00 97.62 200 GLU A O 1
ATOM 1447 N N . ALA A 1 201 ? 7.330 1.026 0.109 1.00 98.19 201 ALA A N 1
ATOM 1448 C CA . ALA A 1 201 ? 6.539 -0.159 0.427 1.00 98.19 201 ALA A CA 1
ATOM 1449 C C . ALA A 1 201 ? 6.941 -0.771 1.778 1.00 98.19 201 ALA A C 1
ATOM 1451 O O . ALA A 1 201 ? 6.069 -1.145 2.561 1.00 98.19 201 ALA A O 1
ATOM 1452 N N . ALA A 1 202 ? 8.238 -0.813 2.107 1.00 98.38 202 ALA A N 1
ATOM 1453 C CA . ALA A 1 202 ? 8.715 -1.295 3.403 1.00 98.38 202 ALA A CA 1
ATOM 1454 C C . ALA A 1 202 ? 8.243 -0.408 4.569 1.00 98.38 202 ALA A C 1
ATOM 1456 O O . ALA A 1 202 ? 7.783 -0.922 5.594 1.00 98.38 202 ALA A O 1
ATOM 1457 N N . THR A 1 203 ? 8.302 0.918 4.417 1.00 98.44 203 THR A N 1
ATOM 1458 C CA . THR A 1 203 ? 7.781 1.862 5.416 1.00 98.44 203 THR A CA 1
ATOM 1459 C C . THR A 1 203 ? 6.272 1.705 5.599 1.00 98.44 203 THR A C 1
ATOM 1461 O O . THR A 1 203 ? 5.799 1.631 6.736 1.00 98.44 203 THR A O 1
ATOM 1464 N N . LYS A 1 204 ? 5.509 1.600 4.504 1.00 97.12 204 LYS A N 1
ATOM 1465 C CA . LYS A 1 204 ? 4.053 1.408 4.561 1.00 97.12 204 LYS A CA 1
ATOM 1466 C C . LYS A 1 204 ? 3.671 0.059 5.168 1.00 97.12 204 LYS A C 1
ATOM 1468 O O . LYS A 1 204 ? 2.784 0.014 6.015 1.00 97.12 204 LYS A O 1
ATOM 1473 N N . LEU A 1 205 ? 4.395 -1.011 4.840 1.00 98.19 205 LEU A N 1
ATOM 1474 C CA . LEU A 1 205 ? 4.209 -2.325 5.456 1.00 98.19 205 LEU A CA 1
ATOM 1475 C C . LEU A 1 205 ? 4.452 -2.281 6.968 1.00 98.19 205 LEU A C 1
ATOM 1477 O O . LEU A 1 205 ? 3.678 -2.856 7.733 1.00 98.19 205 LEU A O 1
ATOM 1481 N N . LYS A 1 206 ? 5.509 -1.591 7.415 1.00 98.19 206 LYS A N 1
ATOM 1482 C CA . LYS A 1 206 ? 5.764 -1.405 8.847 1.00 98.19 206 LYS A CA 1
ATOM 1483 C C . LYS A 1 206 ? 4.600 -0.670 9.514 1.00 98.19 206 LYS A C 1
ATOM 1485 O O . LYS A 1 206 ? 4.094 -1.150 10.520 1.00 98.19 206 LYS A O 1
ATOM 1490 N N . SER A 1 207 ? 4.138 0.433 8.925 1.00 95.19 207 SER A N 1
ATOM 1491 C CA . SER A 1 207 ? 2.996 1.187 9.452 1.00 95.19 207 SER A CA 1
ATOM 1492 C C . SER A 1 207 ? 1.722 0.341 9.530 1.00 95.19 207 SER A C 1
ATOM 1494 O O . SER A 1 207 ? 0.990 0.442 10.509 1.00 95.19 207 SER A O 1
ATOM 1496 N N . ALA A 1 208 ? 1.461 -0.506 8.530 1.00 95.50 208 ALA A N 1
ATOM 1497 C CA . ALA A 1 208 ? 0.319 -1.418 8.533 1.00 95.50 208 ALA A CA 1
ATOM 1498 C C . ALA A 1 208 ? 0.415 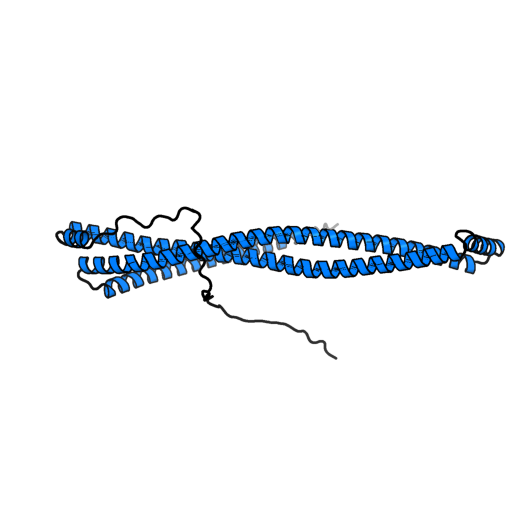-2.452 9.664 1.00 95.50 208 ALA A C 1
ATOM 1500 O O . ALA A 1 208 ? -0.568 -2.698 10.360 1.00 95.50 208 ALA A O 1
ATOM 1501 N N . ARG A 1 209 ? 1.607 -3.017 9.893 1.00 97.75 209 ARG A N 1
ATOM 1502 C CA . ARG A 1 209 ? 1.856 -3.963 10.993 1.00 97.75 209 ARG A CA 1
ATOM 1503 C C . ARG A 1 209 ? 1.711 -3.311 12.363 1.00 97.75 209 ARG A C 1
ATOM 1505 O O . ARG A 1 209 ? 1.096 -3.901 13.246 1.00 97.75 209 ARG A O 1
ATOM 1512 N N . ASP A 1 210 ? 2.246 -2.106 12.530 1.00 95.62 210 ASP A N 1
ATOM 1513 C CA . ASP A 1 210 ? 2.142 -1.363 13.786 1.00 95.62 210 ASP A CA 1
ATOM 1514 C C . ASP A 1 210 ? 0.673 -1.022 14.093 1.00 95.62 210 ASP A C 1
ATOM 1516 O O . ASP A 1 210 ? 0.209 -1.255 15.209 1.00 95.62 210 ASP A O 1
ATOM 1520 N N . ALA A 1 211 ? -0.091 -0.567 13.092 1.00 93.19 211 ALA A N 1
ATOM 1521 C CA . ALA A 1 211 ? -1.519 -0.286 13.241 1.00 93.19 211 ALA A CA 1
ATOM 1522 C C . ALA A 1 211 ? -2.334 -1.554 13.552 1.00 93.19 211 ALA A C 1
ATOM 1524 O O . ALA A 1 211 ? -3.200 -1.536 14.426 1.00 93.19 211 ALA A O 1
ATOM 1525 N N . GLN A 1 212 ? -2.023 -2.678 12.899 1.00 93.25 212 GLN A N 1
ATOM 1526 C CA . GLN A 1 212 ? -2.644 -3.970 13.199 1.00 93.25 212 GLN A CA 1
ATOM 1527 C C . GLN A 1 212 ? -2.355 -4.415 14.640 1.00 93.25 212 GLN A C 1
ATOM 1529 O O . GLN A 1 212 ? -3.256 -4.893 15.328 1.00 93.25 212 GLN A O 1
ATOM 1534 N N . ALA A 1 213 ? -1.114 -4.256 15.108 1.00 94.50 213 ALA A N 1
ATOM 1535 C CA . ALA A 1 213 ? -0.735 -4.593 16.475 1.00 94.50 213 ALA A CA 1
ATOM 1536 C C . ALA A 1 213 ? -1.446 -3.696 17.501 1.00 94.50 213 ALA A C 1
ATOM 1538 O O . ALA A 1 213 ? -1.938 -4.207 18.505 1.00 94.50 213 ALA A O 1
ATOM 1539 N N . GLY A 1 214 ? -1.548 -2.388 17.235 1.00 90.56 214 GLY A N 1
ATOM 1540 C CA . GLY A 1 214 ? -2.299 -1.449 18.074 1.00 90.56 214 GLY A CA 1
ATOM 1541 C C . GLY A 1 214 ? -3.784 -1.808 18.161 1.00 90.56 214 GLY A C 1
ATOM 1542 O O . GLY A 1 214 ? -4.331 -1.921 19.255 1.00 90.56 214 GLY A O 1
ATOM 1543 N N . MET A 1 215 ? -4.418 -2.101 17.022 1.00 92.56 215 MET A N 1
ATOM 1544 C CA . MET A 1 215 ? -5.802 -2.581 16.976 1.00 92.56 215 MET A CA 1
ATOM 1545 C C . MET A 1 215 ? -5.985 -3.879 17.778 1.00 92.56 215 MET A C 1
ATOM 1547 O O . MET A 1 215 ? -6.938 -3.995 18.543 1.00 92.56 215 MET A O 1
ATOM 1551 N N . ALA A 1 216 ? -5.075 -4.849 17.642 1.00 90.31 216 ALA A N 1
ATOM 1552 C CA . ALA A 1 216 ? -5.1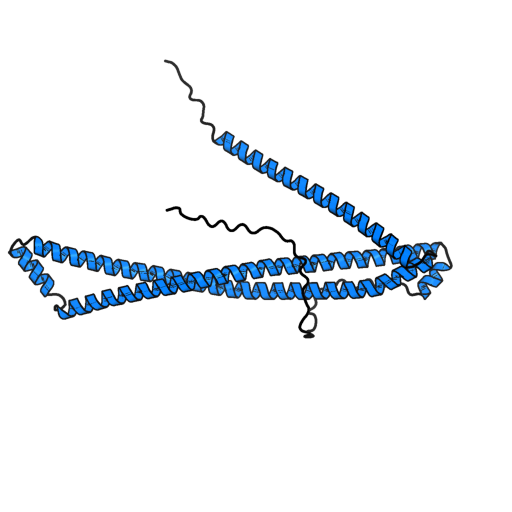59 -6.114 18.372 1.00 90.31 216 ALA A CA 1
ATOM 1553 C C . ALA A 1 216 ? -5.060 -5.922 19.895 1.00 90.31 216 ALA A C 1
ATOM 1555 O O . ALA A 1 216 ? -5.825 -6.541 20.633 1.00 90.31 216 ALA A O 1
ATOM 1556 N N . ARG A 1 217 ? -4.167 -5.038 20.363 1.00 90.62 217 ARG A N 1
ATOM 1557 C CA . ARG A 1 217 ? -4.072 -4.676 21.788 1.00 90.62 217 ARG A CA 1
ATOM 1558 C C . ARG A 1 217 ? -5.358 -4.028 22.287 1.00 90.62 217 ARG A C 1
ATOM 1560 O O . ARG A 1 217 ? -5.871 -4.448 23.315 1.00 90.62 217 ARG A O 1
ATOM 1567 N N . GLN A 1 218 ? -5.917 -3.084 21.529 1.00 90.94 218 GLN A N 1
ATOM 1568 C CA . GLN A 1 218 ? -7.164 -2.422 21.912 1.00 90.94 218 GLN A CA 1
ATOM 1569 C C . GLN A 1 218 ? -8.350 -3.383 21.977 1.00 90.94 218 GLN A C 1
ATOM 1571 O O . GLN A 1 218 ? -9.215 -3.222 22.831 1.00 90.94 218 GLN A O 1
ATOM 1576 N N . ILE A 1 219 ? -8.417 -4.376 21.087 1.00 90.19 219 ILE A N 1
ATOM 1577 C CA . ILE A 1 219 ? -9.466 -5.399 21.150 1.00 90.19 219 ILE A CA 1
ATOM 1578 C C . ILE A 1 219 ? -9.336 -6.205 22.447 1.00 90.19 219 ILE A C 1
ATOM 1580 O O . ILE A 1 219 ? -10.340 -6.422 23.119 1.00 90.19 219 ILE A O 1
ATOM 1584 N N . ASP A 1 220 ? -8.121 -6.609 22.822 1.00 88.75 220 ASP A N 1
ATOM 1585 C CA . ASP A 1 220 ? -7.880 -7.361 24.059 1.00 88.75 220 ASP A CA 1
ATOM 1586 C C . ASP A 1 220 ? -8.170 -6.515 25.316 1.00 88.75 220 ASP A C 1
ATOM 1588 O O . ASP A 1 220 ? -8.904 -6.947 26.208 1.00 88.75 220 ASP A O 1
ATOM 1592 N N . ASP A 1 221 ? -7.680 -5.272 25.364 1.00 85.56 221 ASP A N 1
ATOM 1593 C CA . ASP A 1 221 ? -7.970 -4.325 26.449 1.00 85.56 221 ASP A CA 1
ATOM 1594 C C . ASP A 1 221 ? -9.471 -4.016 26.539 1.00 85.56 221 ASP A C 1
ATOM 1596 O O . ASP A 1 221 ? -10.062 -4.059 27.621 1.00 85.56 221 ASP A O 1
ATOM 1600 N N . GLY A 1 222 ? -10.113 -3.773 25.397 1.00 89.19 222 GLY A N 1
ATOM 1601 C CA . GLY A 1 222 ? -11.544 -3.515 25.293 1.00 89.19 222 GLY A CA 1
ATOM 1602 C C . GLY A 1 222 ? -12.399 -4.705 25.722 1.00 89.19 222 GLY A C 1
ATOM 1603 O O . GLY A 1 222 ? -13.417 -4.507 26.381 1.00 89.19 222 GLY A O 1
ATOM 1604 N N . GLN A 1 223 ? -11.987 -5.942 25.431 1.00 89.75 223 GLN A N 1
ATOM 1605 C CA . GLN A 1 223 ? -12.672 -7.145 25.914 1.00 89.75 223 GLN A CA 1
ATOM 1606 C C . GLN A 1 223 ? -12.555 -7.295 27.432 1.00 89.75 223 GLN A C 1
ATOM 1608 O O . GLN A 1 223 ? -13.566 -7.536 28.102 1.00 89.75 223 GLN A O 1
ATOM 1613 N N . ARG A 1 224 ? -11.344 -7.119 27.981 1.00 89.12 224 ARG A N 1
ATOM 1614 C CA . ARG A 1 224 ? -11.089 -7.212 29.426 1.00 89.12 224 ARG A CA 1
ATOM 1615 C C . ARG A 1 224 ? -11.888 -6.166 30.201 1.00 89.12 224 ARG A C 1
ATOM 1617 O O . ARG A 1 224 ? -12.679 -6.520 31.073 1.00 89.12 224 ARG A O 1
ATOM 1624 N N . HIS A 1 225 ? -11.738 -4.892 29.850 1.00 90.75 225 HIS A N 1
ATOM 1625 C CA . HIS A 1 225 ? -12.421 -3.802 30.548 1.00 90.75 225 HIS A CA 1
ATOM 1626 C C . HIS A 1 225 ? -13.916 -3.739 30.229 1.00 90.75 225 HIS A C 1
ATOM 1628 O O . HIS A 1 225 ? -14.721 -3.471 31.116 1.00 90.75 225 HIS A O 1
ATOM 1634 N N . GLY A 1 226 ? -14.314 -4.029 28.991 1.00 91.44 226 GLY A N 1
ATOM 1635 C CA . GLY A 1 226 ? -15.714 -3.996 28.578 1.00 91.44 226 GLY A CA 1
ATOM 1636 C C . GLY A 1 226 ? -16.569 -5.043 29.288 1.00 91.44 226 GLY A C 1
ATOM 1637 O O . GLY A 1 226 ? -17.699 -4.740 29.674 1.00 91.44 226 GLY A O 1
ATOM 1638 N N . THR A 1 227 ? -16.038 -6.249 29.509 1.00 91.69 227 THR A N 1
ATOM 1639 C CA . THR A 1 227 ? -16.744 -7.305 30.255 1.00 91.69 227 THR A CA 1
ATOM 1640 C C . THR A 1 227 ? -16.976 -6.887 31.706 1.00 91.69 227 THR A C 1
ATOM 1642 O O . THR A 1 227 ? -18.100 -6.964 32.203 1.00 91.69 227 THR A O 1
ATOM 1645 N N . GLU A 1 228 ? -15.929 -6.378 32.354 1.00 92.81 228 GLU A N 1
ATOM 1646 C CA . GLU A 1 228 ? -15.961 -5.903 33.737 1.00 92.81 228 GLU A CA 1
ATOM 1647 C C . GLU A 1 228 ? -16.951 -4.739 33.917 1.00 92.81 228 GLU A C 1
ATOM 1649 O O . GLU A 1 228 ? -17.877 -4.819 34.722 1.00 92.81 228 GLU A O 1
ATOM 1654 N N . LEU A 1 229 ? -16.840 -3.700 33.086 1.00 94.81 229 LEU A N 1
ATOM 1655 C CA . LEU A 1 229 ? -17.741 -2.545 33.101 1.00 94.81 229 LEU A CA 1
ATOM 1656 C C . LEU A 1 229 ? -19.206 -2.936 32.863 1.00 94.81 229 LEU A C 1
ATOM 1658 O O . LEU A 1 229 ? -20.108 -2.378 33.484 1.00 94.81 229 LEU A O 1
ATOM 1662 N N . THR A 1 230 ? -19.466 -3.920 31.998 1.00 93.88 230 THR A N 1
ATOM 1663 C CA . THR A 1 230 ? -20.833 -4.413 31.749 1.00 93.88 230 THR A CA 1
ATOM 1664 C C . THR A 1 230 ? -21.398 -5.145 32.969 1.00 93.88 230 THR A C 1
ATOM 1666 O O . THR A 1 230 ? -22.573 -4.977 33.300 1.00 93.88 230 THR A O 1
ATOM 1669 N N . ALA A 1 231 ? -20.573 -5.919 33.680 1.00 94.94 231 ALA A N 1
ATOM 1670 C CA . ALA A 1 231 ? -20.975 -6.579 34.921 1.00 94.94 231 ALA A CA 1
ATOM 1671 C C . ALA A 1 231 ? -21.268 -5.569 36.044 1.00 94.94 231 ALA A C 1
ATOM 1673 O O . ALA A 1 231 ? -22.269 -5.696 36.755 1.00 94.94 231 ALA A O 1
ATOM 1674 N N . GLN A 1 232 ? -20.442 -4.531 36.167 1.00 95.00 232 GLN A N 1
ATOM 1675 C CA . GLN A 1 232 ? -20.646 -3.441 37.121 1.00 95.00 232 GLN A CA 1
ATOM 1676 C C . GLN A 1 232 ? -21.921 -2.642 36.811 1.00 95.00 232 GLN A C 1
ATOM 1678 O O . GLN A 1 232 ? -22.720 -2.373 37.711 1.00 95.00 232 GLN A O 1
ATOM 1683 N N . LEU A 1 233 ? -22.172 -2.342 35.530 1.00 95.31 233 LEU A N 1
ATOM 1684 C CA . LEU A 1 233 ? -23.398 -1.682 35.074 1.00 95.31 233 LEU A CA 1
ATOM 1685 C C . LEU A 1 233 ? -24.646 -2.495 35.439 1.00 95.31 233 LEU A C 1
ATOM 1687 O O . LEU A 1 233 ? -25.622 -1.939 35.946 1.00 95.31 233 LEU A O 1
ATOM 1691 N N . ALA A 1 234 ? -24.592 -3.813 35.238 1.00 95.31 234 ALA A N 1
ATOM 1692 C CA . ALA A 1 234 ? -25.666 -4.724 35.613 1.00 95.31 234 ALA A CA 1
ATOM 1693 C C . ALA A 1 234 ? -25.917 -4.727 37.132 1.00 95.31 234 ALA A C 1
ATOM 1695 O O . ALA A 1 234 ? -27.066 -4.650 37.570 1.00 95.31 234 ALA A O 1
ATOM 1696 N N . SER A 1 235 ? -24.853 -4.718 37.949 1.00 95.06 235 SER A N 1
ATOM 1697 C CA . SER A 1 235 ? -24.961 -4.607 39.414 1.00 95.06 235 SER A CA 1
ATOM 1698 C C . SER A 1 235 ? -25.615 -3.296 39.868 1.00 95.06 235 SER A C 1
ATOM 1700 O O . SER A 1 235 ? -26.388 -3.304 40.832 1.00 95.06 235 SER A O 1
ATOM 1702 N N . LEU A 1 236 ? -25.324 -2.178 39.191 1.00 94.44 236 LEU A N 1
ATOM 1703 C CA . LEU A 1 236 ? -25.916 -0.865 39.478 1.00 94.44 236 LEU A CA 1
ATOM 1704 C C . LEU A 1 236 ? -27.392 -0.801 39.073 1.00 94.44 236 LEU A C 1
ATOM 1706 O O . LEU A 1 236 ? -28.204 -0.240 39.804 1.00 94.44 236 LEU A O 1
ATOM 1710 N N . LYS A 1 237 ? -27.754 -1.385 37.926 1.00 93.88 237 LYS A N 1
ATOM 1711 C CA . LYS A 1 237 ? -29.124 -1.358 37.387 1.00 93.88 237 LYS A CA 1
ATOM 1712 C C . LYS A 1 237 ? -30.035 -2.467 37.920 1.00 93.88 237 LYS A C 1
ATOM 1714 O O . LYS A 1 237 ? -31.240 -2.412 37.692 1.00 93.88 237 LYS A O 1
ATOM 1719 N N . GLY A 1 238 ? -29.485 -3.457 38.622 1.00 93.25 238 GLY A N 1
ATOM 1720 C CA . GLY A 1 238 ? -30.238 -4.631 39.071 1.00 93.25 238 GLY A CA 1
ATOM 1721 C C . GLY A 1 238 ? -30.642 -5.557 37.919 1.00 93.25 238 GLY A C 1
ATOM 1722 O O . GLY A 1 238 ? -31.675 -6.218 37.992 1.00 93.25 238 GLY A O 1
ATOM 1723 N N . THR A 1 239 ? -29.851 -5.581 36.848 1.00 94.12 239 THR A N 1
ATOM 1724 C CA . THR A 1 239 ? -30.050 -6.412 35.653 1.00 94.12 239 THR A CA 1
ATOM 1725 C C . THR A 1 239 ? -28.960 -7.488 35.576 1.00 94.12 239 THR A C 1
ATOM 1727 O O . THR A 1 239 ? -28.197 -7.692 36.522 1.00 94.12 239 THR A O 1
ATOM 1730 N N . THR A 1 240 ? -28.889 -8.231 34.469 1.00 91.50 240 THR A N 1
ATOM 1731 C CA . THR A 1 240 ? -27.803 -9.190 34.219 1.00 91.50 240 THR A CA 1
ATOM 1732 C C . THR A 1 240 ? -26.822 -8.619 33.199 1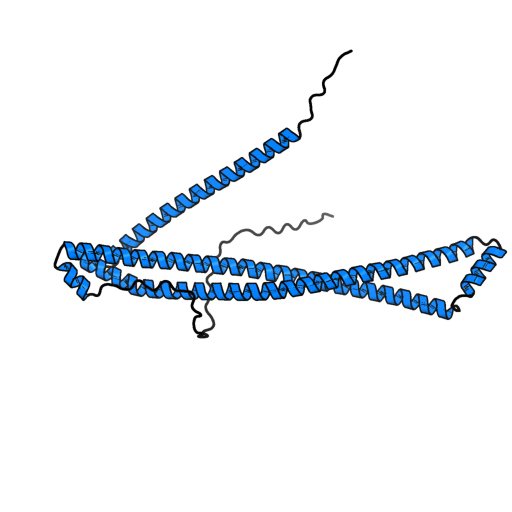.00 91.50 240 THR A C 1
ATOM 1734 O O . THR A 1 240 ? -27.213 -7.869 32.305 1.00 91.50 240 THR A O 1
ATOM 1737 N N . ALA A 1 241 ? -25.546 -9.008 33.292 1.00 90.56 241 ALA A N 1
ATOM 1738 C CA . ALA A 1 241 ? -24.525 -8.580 32.333 1.00 90.56 241 ALA A CA 1
ATOM 1739 C C . ALA A 1 241 ? -24.886 -8.965 30.885 1.00 90.56 241 ALA A C 1
ATOM 1741 O O . ALA A 1 241 ? -24.574 -8.223 29.959 1.00 90.56 241 ALA A O 1
ATOM 1742 N N . ALA A 1 242 ? -25.589 -10.089 30.698 1.00 89.50 242 ALA A N 1
ATOM 1743 C CA . ALA A 1 242 ? -26.103 -10.504 29.396 1.00 89.50 242 ALA A CA 1
ATOM 1744 C C . ALA A 1 242 ? -27.122 -9.498 28.836 1.00 89.50 242 ALA A C 1
ATOM 1746 O O . ALA A 1 242 ? -26.965 -9.055 27.704 1.00 89.50 242 ALA A O 1
ATOM 1747 N N . VAL A 1 243 ? -28.104 -9.074 29.641 1.00 92.94 243 VAL A N 1
ATOM 1748 C CA . VAL A 1 243 ? -29.130 -8.102 29.220 1.00 92.94 243 VAL A CA 1
ATOM 1749 C C . VAL A 1 243 ? -28.516 -6.735 28.907 1.00 92.94 243 VAL A C 1
ATOM 1751 O O . VAL A 1 243 ? -28.857 -6.130 27.895 1.00 92.94 243 VAL A O 1
ATOM 1754 N N . GLU A 1 244 ? -27.582 -6.250 29.731 1.00 90.88 244 GLU A N 1
ATOM 1755 C CA . GLU A 1 244 ? -26.891 -4.980 29.455 1.00 90.88 244 GLU A CA 1
ATOM 1756 C C . GLU A 1 244 ? -26.003 -5.063 28.206 1.00 90.88 244 GLU A C 1
ATOM 1758 O O . GLU A 1 244 ? -25.925 -4.104 27.434 1.00 90.88 244 GLU A O 1
ATOM 1763 N N . GLY A 1 245 ? -25.361 -6.214 27.987 1.00 88.50 245 GLY A N 1
ATOM 1764 C CA . GLY A 1 245 ? -24.579 -6.486 26.786 1.00 88.50 245 GLY A CA 1
ATOM 1765 C C . GLY A 1 245 ? -25.437 -6.485 25.520 1.00 88.50 245 GLY A C 1
ATOM 1766 O O . GLY A 1 245 ? -25.110 -5.780 24.567 1.00 88.50 245 GLY A O 1
ATOM 1767 N N . GLU A 1 246 ? -26.554 -7.216 25.521 1.00 90.56 246 GLU A N 1
ATOM 1768 C CA . GLU A 1 246 ? -27.509 -7.264 24.403 1.00 90.56 246 GLU A CA 1
ATOM 1769 C C . GLU A 1 246 ? -28.115 -5.888 24.108 1.00 90.56 246 GLU A C 1
ATOM 1771 O O . GLU A 1 246 ? -28.181 -5.477 22.948 1.00 90.56 246 GLU A O 1
ATOM 1776 N N . TYR A 1 247 ? -28.507 -5.143 25.148 1.00 90.75 247 TYR A N 1
ATOM 1777 C CA . TYR A 1 247 ? -29.030 -3.787 24.992 1.00 90.75 247 TYR A CA 1
ATOM 1778 C C . TYR A 1 247 ? -28.026 -2.889 24.264 1.00 90.75 247 TYR A C 1
ATOM 1780 O O . TYR A 1 247 ? -28.373 -2.238 23.278 1.00 90.75 247 TYR A O 1
ATOM 1788 N N . ARG A 1 248 ? -26.764 -2.889 24.706 1.00 86.75 248 ARG A N 1
ATOM 1789 C CA . ARG A 1 248 ? -25.701 -2.102 24.072 1.00 86.75 248 ARG A CA 1
ATOM 1790 C C . ARG A 1 248 ? -25.439 -2.511 22.633 1.00 86.75 248 ARG A C 1
ATOM 1792 O O . ARG A 1 248 ? -25.352 -1.633 21.782 1.00 86.75 248 ARG A O 1
ATOM 1799 N N . GLN A 1 249 ? -25.361 -3.810 22.354 1.00 87.44 249 GLN A N 1
ATOM 1800 C CA . GLN A 1 249 ? -25.211 -4.299 20.982 1.00 87.44 249 GLN A CA 1
ATOM 1801 C C . GLN A 1 249 ? -26.354 -3.808 20.088 1.00 87.44 249 GLN A C 1
ATOM 1803 O O . GLN A 1 249 ? -26.110 -3.417 18.951 1.00 87.44 249 GLN A O 1
ATOM 1808 N N . GLY A 1 250 ? -27.586 -3.764 20.605 1.00 89.00 250 GLY A N 1
ATOM 1809 C CA . GLY A 1 250 ? -28.728 -3.183 19.901 1.00 89.00 250 GLY A CA 1
ATOM 1810 C C . GLY A 1 250 ? -28.560 -1.689 19.610 1.00 89.00 250 GLY A C 1
ATOM 1811 O O . GLY A 1 250 ? -28.798 -1.257 18.483 1.00 89.00 250 GLY A O 1
ATOM 1812 N N . VAL A 1 251 ? -28.105 -0.902 20.592 1.00 89.50 251 VAL A N 1
ATOM 1813 C CA . VAL A 1 251 ? -27.842 0.539 20.411 1.00 89.50 251 VAL A CA 1
ATOM 1814 C C . VAL A 1 251 ? -26.725 0.785 19.392 1.00 89.50 251 VAL A C 1
ATOM 1816 O O . VAL A 1 251 ? -26.876 1.624 18.505 1.00 89.50 251 VAL A O 1
ATOM 1819 N N . GLU A 1 252 ? -25.624 0.041 19.487 1.00 83.81 252 GLU A N 1
ATOM 1820 C CA . GLU A 1 252 ? -24.494 0.127 18.556 1.00 83.81 252 GLU A CA 1
ATOM 1821 C C . GLU A 1 252 ? -24.915 -0.287 17.133 1.00 83.81 252 GLU A C 1
ATOM 1823 O O . GLU A 1 252 ? -24.567 0.389 16.163 1.00 83.81 252 GLU A O 1
ATOM 1828 N N . ALA A 1 253 ? -25.723 -1.344 16.992 1.00 84.81 253 ALA A N 1
ATOM 1829 C CA . ALA A 1 253 ? -26.237 -1.800 15.701 1.00 84.81 253 ALA A CA 1
ATOM 1830 C C . ALA A 1 253 ? -27.178 -0.780 15.043 1.00 84.81 253 ALA A C 1
ATOM 1832 O O . ALA A 1 253 ? -27.077 -0.544 13.837 1.00 84.81 253 ALA A O 1
ATOM 1833 N N . GLU A 1 254 ? -28.063 -0.148 15.817 1.00 89.25 254 GLU A N 1
ATOM 1834 C CA . GLU A 1 254 ? -28.933 0.921 15.319 1.00 89.25 254 GLU A CA 1
ATOM 1835 C C . GLU A 1 254 ? -28.104 2.131 14.869 1.00 89.25 254 GLU A C 1
ATOM 1837 O O . GLU A 1 254 ? -28.287 2.632 13.759 1.00 89.25 254 GLU A O 1
ATOM 1842 N N . ALA A 1 255 ? -27.131 2.563 15.677 1.00 84.88 255 ALA A N 1
ATOM 1843 C CA . ALA A 1 255 ? -26.234 3.659 15.313 1.00 84.88 255 ALA A CA 1
ATOM 1844 C C . ALA A 1 255 ? -25.459 3.358 14.016 1.00 84.88 255 ALA A C 1
ATOM 1846 O O . ALA A 1 255 ? -25.411 4.195 13.110 1.00 84.88 255 ALA A O 1
ATOM 1847 N N . ALA A 1 256 ? -24.922 2.142 13.883 1.00 81.69 256 ALA A N 1
ATOM 1848 C CA . ALA A 1 256 ? -24.230 1.692 12.679 1.00 81.69 256 ALA A CA 1
ATOM 1849 C C . ALA A 1 256 ? -25.160 1.648 11.454 1.00 81.69 256 ALA A C 1
ATOM 1851 O O . ALA A 1 256 ? -24.766 2.052 10.356 1.00 81.69 256 ALA A O 1
ATOM 1852 N N . TYR A 1 257 ? -26.408 1.202 11.628 1.00 83.88 257 TYR A N 1
ATOM 1853 C CA . TYR A 1 257 ? -27.414 1.220 10.569 1.00 83.88 257 TYR A CA 1
ATOM 1854 C C . TYR A 1 257 ? -27.688 2.649 10.087 1.00 83.88 257 TYR A C 1
ATOM 1856 O O . TYR A 1 257 ? -27.637 2.905 8.882 1.00 83.88 257 TYR A O 1
ATOM 1864 N N . GLN A 1 258 ? -27.909 3.593 11.005 1.00 89.94 258 GLN A N 1
ATOM 1865 C CA . GLN A 1 258 ? -28.161 4.995 10.660 1.00 89.94 258 GLN A CA 1
ATOM 1866 C C . GLN A 1 258 ? -26.961 5.636 9.951 1.00 89.94 258 GLN A C 1
ATOM 1868 O O . GLN A 1 258 ? -27.127 6.260 8.898 1.00 89.94 258 GLN A O 1
ATOM 1873 N N . ALA A 1 259 ? -25.745 5.406 10.454 1.00 84.81 259 ALA A N 1
ATOM 1874 C CA . ALA A 1 259 ? -24.515 5.873 9.817 1.00 84.81 259 ALA A CA 1
ATOM 1875 C C . ALA A 1 259 ? -24.369 5.325 8.385 1.00 84.81 259 ALA A C 1
ATOM 1877 O O . ALA A 1 259 ? -24.033 6.065 7.456 1.00 84.81 259 ALA A O 1
ATOM 1878 N N . ALA A 1 260 ? -24.696 4.047 8.169 1.00 82.75 260 ALA A N 1
ATOM 1879 C CA . ALA A 1 260 ? -24.670 3.437 6.843 1.00 82.75 260 ALA A CA 1
ATOM 1880 C C . ALA A 1 260 ? -25.711 4.048 5.886 1.00 82.75 260 ALA A C 1
ATOM 1882 O O . ALA A 1 260 ? -25.418 4.235 4.701 1.00 82.75 260 ALA A O 1
ATOM 1883 N N . GLN A 1 261 ? -26.916 4.381 6.364 1.00 89.94 261 GLN A N 1
ATOM 1884 C CA . GLN A 1 261 ? -27.927 5.058 5.541 1.00 89.94 261 GLN A CA 1
ATOM 1885 C C . GLN A 1 261 ? -27.496 6.476 5.162 1.00 89.94 261 GLN A C 1
ATOM 1887 O O . GLN A 1 261 ? -27.653 6.887 4.009 1.00 89.94 261 GLN A O 1
ATOM 1892 N N . GLU A 1 262 ? -26.894 7.215 6.093 1.00 89.44 262 GLU A N 1
ATOM 1893 C CA . GLU A 1 262 ? -26.371 8.546 5.807 1.00 89.44 262 GLU A CA 1
ATOM 1894 C C . GLU A 1 262 ? -25.220 8.500 4.794 1.00 89.44 262 GLU A C 1
ATOM 1896 O O . GLU A 1 262 ? -25.202 9.287 3.843 1.00 89.44 262 GLU A O 1
ATOM 1901 N N . ALA A 1 263 ? -24.293 7.552 4.949 1.00 85.38 263 ALA A N 1
ATOM 1902 C CA . ALA A 1 263 ? -23.204 7.345 4.002 1.00 85.38 263 ALA A CA 1
ATOM 1903 C C . ALA A 1 263 ? -23.734 7.024 2.595 1.00 85.38 263 ALA A C 1
ATOM 1905 O O . ALA A 1 263 ? -23.267 7.602 1.611 1.00 85.38 263 ALA A O 1
ATOM 1906 N N . LYS A 1 264 ? -24.763 6.170 2.488 1.00 86.19 264 LYS A N 1
ATOM 1907 C CA . LYS A 1 264 ? -25.442 5.881 1.213 1.00 86.19 264 LYS A CA 1
ATOM 1908 C C . LYS A 1 264 ? -26.072 7.127 0.598 1.00 86.19 264 LYS A C 1
ATOM 1910 O O . LYS A 1 264 ? -25.911 7.348 -0.601 1.00 86.19 264 LYS A O 1
ATOM 1915 N N . ARG A 1 265 ? -26.755 7.952 1.397 1.00 91.69 265 ARG A N 1
ATOM 1916 C CA . ARG A 1 265 ? -27.357 9.206 0.922 1.00 91.69 265 ARG A CA 1
ATOM 1917 C C . ARG A 1 265 ? -26.290 10.160 0.381 1.00 91.69 265 ARG A C 1
ATOM 1919 O O . ARG A 1 265 ? -26.407 10.612 -0.753 1.00 91.69 265 ARG A O 1
ATOM 1926 N N . LYS A 1 266 ? -25.216 10.390 1.142 1.00 90.38 266 LYS A N 1
ATOM 1927 C CA . LYS A 1 266 ? -24.088 11.242 0.728 1.00 90.38 266 LYS A CA 1
ATOM 1928 C C . LYS A 1 266 ? -23.427 10.739 -0.560 1.00 90.38 266 LYS A C 1
ATOM 1930 O O . LYS A 1 266 ? -23.139 11.529 -1.453 1.00 90.38 266 LYS A O 1
ATOM 1935 N N . ALA A 1 267 ? -23.229 9.426 -0.691 1.00 86.19 267 ALA A N 1
ATOM 1936 C CA . ALA A 1 267 ? -22.668 8.834 -1.904 1.00 86.19 267 ALA A CA 1
ATOM 1937 C C . ALA A 1 267 ? -23.584 9.019 -3.129 1.00 86.19 267 ALA A C 1
ATOM 1939 O O . ALA A 1 267 ? -23.098 9.301 -4.225 1.00 86.19 267 ALA A O 1
ATOM 1940 N N . ALA A 1 268 ? -24.903 8.895 -2.954 1.00 89.50 268 ALA A N 1
ATOM 1941 C CA . ALA A 1 268 ? -25.873 9.138 -4.020 1.00 89.50 268 ALA A CA 1
ATOM 1942 C C . ALA A 1 268 ? -25.919 10.618 -4.439 1.00 89.50 268 ALA A C 1
ATOM 1944 O O . ALA A 1 268 ? -25.973 10.914 -5.632 1.00 89.50 268 ALA A O 1
ATOM 1945 N N . GLU A 1 269 ? -25.846 11.543 -3.479 1.00 91.44 269 GLU A N 1
ATOM 1946 C CA . GLU A 1 269 ? -25.779 12.987 -3.740 1.00 91.44 269 GLU A CA 1
ATOM 1947 C C . GLU A 1 269 ? -24.514 13.369 -4.518 1.00 91.44 269 GLU A C 1
ATOM 1949 O O . GLU A 1 269 ? -24.588 14.118 -5.491 1.00 91.44 269 GLU A O 1
ATOM 1954 N N . GLU A 1 270 ? -23.359 12.823 -4.136 1.00 89.38 270 GLU A N 1
ATOM 1955 C CA . GLU A 1 270 ? -22.092 13.058 -4.833 1.00 89.38 270 GLU A CA 1
ATOM 1956 C C . GLU A 1 270 ? -22.114 12.487 -6.258 1.00 89.38 270 GLU A C 1
ATOM 1958 O O . GLU A 1 270 ? -21.666 13.141 -7.202 1.00 89.38 270 GLU A O 1
ATOM 1963 N N . LEU A 1 271 ? -22.687 11.294 -6.449 1.00 88.50 271 LEU A N 1
ATOM 1964 C CA . LEU A 1 271 ? -22.865 10.722 -7.783 1.00 88.50 271 LEU A CA 1
ATOM 1965 C C . LEU A 1 271 ? -23.775 11.602 -8.651 1.00 88.50 271 LEU A C 1
ATOM 1967 O O . LEU A 1 271 ? -23.447 11.859 -9.809 1.00 88.50 271 LEU A O 1
ATOM 1971 N N . ALA A 1 272 ? -24.880 12.098 -8.092 1.00 91.75 272 ALA A N 1
ATOM 1972 C CA . ALA A 1 272 ? -25.786 13.000 -8.793 1.00 91.75 272 ALA A CA 1
ATOM 1973 C C . ALA A 1 272 ? -25.105 14.330 -9.157 1.00 91.75 272 ALA A C 1
ATOM 1975 O O . ALA A 1 272 ? -25.286 14.818 -10.272 1.00 91.75 272 ALA A O 1
ATOM 1976 N N . ARG A 1 273 ? -24.271 14.890 -8.265 1.00 92.62 273 ARG A N 1
ATOM 1977 C CA . ARG A 1 273 ? -23.461 16.086 -8.557 1.00 92.62 273 ARG A CA 1
ATOM 1978 C C . ARG A 1 273 ? -22.502 15.853 -9.716 1.00 92.62 273 ARG A C 1
ATOM 1980 O O . ARG A 1 273 ? -22.504 16.635 -10.659 1.00 92.62 273 ARG A O 1
ATOM 1987 N N . ARG A 1 274 ? -21.747 14.752 -9.699 1.00 91.31 274 ARG A N 1
ATOM 1988 C CA . ARG A 1 274 ? -20.820 14.413 -10.792 1.00 91.31 274 ARG A CA 1
ATOM 1989 C C . ARG A 1 274 ? -21.541 14.242 -12.123 1.00 91.31 274 ARG A C 1
ATOM 1991 O O . ARG A 1 274 ? -21.094 14.773 -13.130 1.00 91.31 274 ARG A O 1
ATOM 1998 N N . GLN A 1 275 ? -22.684 13.558 -12.121 1.00 90.88 275 GLN A N 1
ATOM 1999 C CA . GLN A 1 275 ? -23.499 13.398 -13.326 1.00 90.88 275 GLN A CA 1
ATOM 2000 C C . GLN A 1 275 ? -24.030 14.739 -13.850 1.00 90.88 275 GLN A C 1
ATOM 2002 O O . GLN A 1 275 ? -24.060 14.948 -15.062 1.00 90.88 275 GLN A O 1
ATOM 2007 N N . ALA A 1 276 ? -24.420 15.655 -12.960 1.00 89.88 276 ALA A N 1
ATOM 2008 C CA . ALA A 1 276 ? -24.845 16.998 -13.341 1.00 89.88 276 ALA A CA 1
ATOM 2009 C C . ALA A 1 276 ? -23.685 17.825 -13.922 1.00 89.88 276 ALA A C 1
ATOM 2011 O O . ALA A 1 276 ? -23.863 18.474 -14.953 1.00 89.88 276 ALA A O 1
ATOM 2012 N N . ASP A 1 277 ? -22.497 17.754 -13.319 1.00 90.94 277 ASP A N 1
ATOM 2013 C CA . ASP A 1 277 ? -21.293 18.428 -13.814 1.00 90.94 277 ASP A CA 1
ATOM 2014 C C . ASP A 1 277 ? -20.867 17.890 -15.187 1.00 90.94 277 ASP A C 1
ATOM 2016 O O . ASP A 1 277 ? -20.567 18.666 -16.098 1.00 90.94 277 ASP A O 1
ATOM 2020 N N . ASP A 1 278 ? -20.892 16.569 -15.372 1.00 89.38 278 ASP A N 1
ATOM 2021 C CA . ASP A 1 278 ? -20.588 15.923 -16.651 1.00 89.38 278 ASP A CA 1
ATOM 2022 C C . ASP A 1 278 ? -21.616 16.302 -17.728 1.00 89.38 278 ASP A C 1
ATOM 2024 O O . ASP A 1 278 ? -21.244 16.620 -18.862 1.00 89.38 278 ASP A O 1
ATOM 2028 N N . ALA A 1 279 ? -22.905 16.354 -17.376 1.00 88.12 279 ALA A N 1
ATOM 2029 C CA . ALA A 1 279 ? -23.963 16.805 -18.278 1.00 88.12 279 ALA A CA 1
ATOM 2030 C C . ALA A 1 279 ? -23.813 18.291 -18.651 1.00 88.12 279 ALA A C 1
ATOM 2032 O O . ALA A 1 279 ? -23.978 18.652 -19.819 1.00 88.12 279 ALA A O 1
ATOM 2033 N N . ALA A 1 280 ? -23.445 19.152 -17.698 1.00 87.69 280 ALA A N 1
ATOM 2034 C CA . ALA A 1 280 ? -23.189 20.569 -17.946 1.00 87.69 280 ALA A CA 1
ATOM 2035 C C . ALA A 1 280 ? -21.976 20.771 -18.868 1.00 87.69 280 ALA A C 1
ATOM 2037 O O . ALA A 1 280 ? -22.037 21.563 -19.812 1.00 87.69 280 ALA A O 1
ATOM 2038 N N . ARG A 1 281 ? -20.895 20.007 -18.657 1.00 88.38 281 ARG A N 1
ATOM 2039 C CA . ARG A 1 281 ? -19.718 19.997 -19.542 1.00 88.38 281 ARG A CA 1
ATOM 2040 C C . ARG A 1 281 ? -20.072 19.523 -20.951 1.00 88.38 281 ARG A C 1
ATOM 2042 O O . ARG A 1 281 ? -19.654 20.152 -21.922 1.00 88.38 281 ARG A O 1
ATOM 2049 N N . ALA A 1 282 ? -20.874 18.465 -21.075 1.00 86.56 282 ALA A N 1
ATOM 2050 C CA . ALA A 1 282 ? -21.341 17.966 -22.367 1.00 86.56 282 ALA A CA 1
ATOM 2051 C C . ALA A 1 282 ? -22.219 18.996 -23.104 1.00 86.56 282 ALA A C 1
ATOM 2053 O O . ALA A 1 282 ? -22.042 19.213 -24.304 1.00 86.56 282 ALA A O 1
ATOM 2054 N N . ALA A 1 283 ? -23.119 19.684 -22.394 1.00 84.69 283 ALA A N 1
ATOM 2055 C CA . ALA A 1 283 ? -23.957 20.741 -22.961 1.00 84.69 283 ALA A CA 1
ATOM 2056 C C . ALA A 1 283 ? -23.135 21.963 -23.413 1.00 84.69 283 ALA A C 1
ATOM 2058 O O . ALA A 1 283 ? -23.369 22.492 -24.501 1.00 84.69 283 ALA A O 1
ATOM 2059 N N . ALA A 1 284 ? -22.138 22.379 -22.625 1.00 82.38 284 ALA A N 1
ATOM 2060 C CA . ALA A 1 284 ? -21.224 23.461 -22.991 1.00 82.38 284 ALA A CA 1
ATOM 2061 C C . ALA A 1 284 ? -20.388 23.112 -24.236 1.00 82.38 284 ALA A C 1
ATOM 2063 O O . ALA A 1 284 ? -20.264 23.933 -25.147 1.00 82.38 284 ALA A O 1
ATOM 2064 N N . ALA A 1 285 ? -19.882 21.877 -24.324 1.00 82.06 285 ALA A N 1
ATOM 2065 C CA . ALA A 1 285 ? -19.170 21.388 -25.504 1.00 82.06 285 ALA A CA 1
ATOM 2066 C C . ALA A 1 285 ? -20.071 21.358 -26.756 1.00 82.06 285 ALA A C 1
ATOM 2068 O O . ALA A 1 285 ? -19.645 21.765 -27.836 1.00 82.06 285 ALA A O 1
ATOM 2069 N N . ALA A 1 286 ? -21.335 20.945 -26.613 1.00 80.00 286 ALA A N 1
ATOM 2070 C CA . ALA A 1 286 ? -22.304 20.942 -27.710 1.00 80.00 286 ALA A CA 1
ATOM 2071 C C . ALA A 1 286 ? -22.683 22.360 -28.182 1.00 80.00 286 ALA A C 1
ATOM 2073 O O . ALA A 1 286 ? -22.877 22.577 -29.379 1.00 80.00 286 ALA A O 1
ATOM 2074 N N . ALA A 1 287 ? -22.764 23.336 -27.272 1.00 78.12 287 ALA A N 1
ATOM 2075 C CA . ALA A 1 287 ? -23.022 24.734 -27.615 1.00 78.12 287 ALA A CA 1
ATOM 2076 C C . ALA A 1 287 ? -21.841 25.378 -28.361 1.00 78.12 287 ALA A C 1
ATOM 2078 O O . ALA A 1 287 ? -22.060 26.106 -29.328 1.00 78.12 287 ALA A O 1
ATOM 2079 N N . ALA A 1 288 ? -20.603 25.061 -27.968 1.00 74.56 288 ALA A N 1
ATOM 2080 C CA . ALA A 1 288 ? -19.391 25.529 -28.644 1.00 74.56 288 ALA A CA 1
ATOM 2081 C C . ALA A 1 288 ? -19.212 24.938 -30.058 1.00 74.56 288 ALA A C 1
ATOM 2083 O O . ALA A 1 288 ? -18.548 25.540 -30.897 1.00 74.56 288 ALA A O 1
ATOM 2084 N N . ALA A 1 289 ? -19.823 23.783 -30.339 1.00 72.62 289 ALA A N 1
ATOM 2085 C CA . ALA A 1 289 ? -19.767 23.117 -31.640 1.00 72.62 289 ALA A CA 1
ATOM 2086 C C . ALA A 1 289 ? -20.845 23.586 -32.644 1.00 72.62 289 ALA A C 1
ATOM 2088 O O . ALA A 1 289 ? -20.876 23.093 -33.774 1.00 72.62 289 ALA A O 1
ATOM 2089 N N . ARG A 1 290 ? -21.744 24.514 -32.272 1.00 69.56 290 ARG A N 1
ATOM 2090 C CA . ARG A 1 290 ? -22.769 25.041 -33.191 1.00 69.56 290 ARG A CA 1
ATOM 2091 C C . ARG A 1 290 ? -22.159 26.063 -34.169 1.00 69.56 290 ARG A C 1
ATOM 2093 O O . ARG A 1 290 ? -21.654 27.086 -33.710 1.00 69.56 290 ARG A O 1
ATOM 2100 N N . PRO A 1 291 ? -22.226 25.848 -35.499 1.00 61.53 291 PRO A N 1
ATOM 2101 C CA . PRO A 1 291 ? -21.720 26.817 -36.469 1.00 61.53 291 PRO A CA 1
ATOM 2102 C C . PRO A 1 291 ? -22.588 28.087 -36.494 1.00 61.53 291 PRO A C 1
ATOM 2104 O O . PRO A 1 291 ? -23.812 28.016 -36.364 1.00 61.53 291 PRO A O 1
ATOM 2107 N N . ALA A 1 292 ? -21.945 29.250 -36.660 1.00 59.19 292 ALA A N 1
ATOM 2108 C CA . ALA A 1 292 ? -22.611 30.551 -36.723 1.00 59.19 292 ALA A CA 1
ATOM 2109 C C . ALA A 1 292 ? -23.619 30.612 -37.891 1.00 59.19 292 ALA A C 1
ATOM 2111 O O . ALA A 1 292 ? -23.335 30.065 -38.962 1.00 59.19 292 ALA A O 1
ATOM 2112 N N . PRO A 1 293 ? -24.785 31.267 -37.719 1.00 57.75 293 PRO A N 1
ATOM 2113 C CA . PRO A 1 293 ? -25.776 31.368 -38.781 1.00 57.75 293 PRO A CA 1
ATOM 2114 C C . PRO A 1 293 ? -25.181 32.120 -39.974 1.00 57.75 293 PRO A C 1
ATOM 2116 O O . PRO A 1 293 ? -24.705 33.248 -39.846 1.00 57.75 293 PRO A O 1
ATOM 2119 N N . VAL A 1 294 ? -25.199 31.473 -41.139 1.00 56.97 294 VAL A N 1
ATOM 2120 C CA . VAL A 1 294 ? -24.777 32.075 -42.403 1.00 56.97 294 VAL A CA 1
ATOM 2121 C C . VAL A 1 294 ? -25.836 33.104 -42.790 1.00 56.97 294 VAL A C 1
ATOM 2123 O O . VAL A 1 294 ? -26.916 32.747 -43.259 1.00 56.97 294 VAL A O 1
ATOM 2126 N N . SER A 1 295 ? -25.551 34.382 -42.550 1.00 53.78 295 SER A N 1
ATOM 2127 C CA . SER A 1 295 ? -26.383 35.483 -43.031 1.00 53.78 295 SER A CA 1
ATOM 2128 C C . SER A 1 295 ? -26.343 35.504 -44.559 1.00 53.78 295 SER A C 1
ATOM 2130 O O . SER A 1 295 ? -25.364 35.948 -45.157 1.00 53.78 295 SER A O 1
ATOM 2132 N N . TYR A 1 296 ? -27.400 35.002 -45.196 1.00 54.06 296 TYR A N 1
ATOM 2133 C CA . TYR A 1 296 ? -27.627 35.186 -46.626 1.00 54.06 296 TYR A CA 1
ATOM 2134 C C . TYR A 1 296 ? -28.100 36.624 -46.864 1.00 54.06 296 TYR A C 1
ATOM 2136 O O . TYR A 1 296 ? -29.283 36.937 -46.733 1.00 54.06 296 TYR A O 1
ATOM 2144 N N . THR A 1 297 ? -27.166 37.512 -47.197 1.00 61.56 297 THR A N 1
ATOM 2145 C CA . THR A 1 297 ? -27.489 38.826 -47.759 1.00 61.56 297 THR A CA 1
ATOM 2146 C C . THR A 1 297 ? -27.910 38.611 -49.212 1.00 61.56 297 THR A C 1
ATOM 2148 O O . THR A 1 297 ? -27.070 38.342 -50.069 1.00 61.56 297 THR A O 1
ATOM 2151 N N . HIS A 1 298 ? -29.216 38.655 -49.482 1.00 54.12 298 HIS A N 1
ATOM 2152 C CA . HIS A 1 298 ? -29.732 38.692 -50.849 1.00 54.12 298 HIS A CA 1
ATOM 2153 C C . HIS A 1 298 ? -29.451 40.066 -51.477 1.00 54.12 298 HIS A C 1
ATOM 2155 O O . HIS A 1 298 ? -29.636 41.094 -50.825 1.00 54.12 298 HIS A O 1
ATOM 2161 N N . LEU A 1 299 ? -28.949 40.005 -52.716 1.00 51.91 299 LEU A N 1
ATOM 2162 C CA . LEU A 1 299 ? -28.617 41.092 -53.646 1.00 51.91 299 LEU A CA 1
ATOM 2163 C C . LEU A 1 299 ? -29.771 42.068 -53.900 1.00 51.91 299 LEU A C 1
ATOM 2165 O O . LEU A 1 299 ? -30.928 41.593 -53.968 1.00 51.91 299 LEU A O 1
#